Protein AF-A0A7V9JWV6-F1 (afdb_monomer)

Radius of gyration: 28.0 Å; Cα contacts (8 Å, |Δi|>4): 587; chains: 1; bounding box: 67×74×77 Å

Nearest PDB structures (foldseek):
  4e5x-assembly2_H  TM=4.351E-01  e=9.950E-01  Human adenovirus 6
  3ejo-assembly1_A  TM=2.691E-01  e=6.004E+00  Leishmania donovani
  1vju-assembly1_A  TM=2.322E-01  e=5.099E+00  Leishmania major

pLDDT: mean 84.3, std 13.58, range [39.25, 98.19]

Secondary structure (DSSP, 8-state):
-PPP-----HHHHHHHHHHHT-EEEEEEEESSEE-TT--EEEEEEEE--SSS-EEEETTEEE-SEEEEEE--SS-EEEEEEEEETTEEEEEEEEEEEE--TT-EEEEETTHHHHHHHHHHHHHHT-TT-EEPEEEEE-TTS-EEEEEPPPEEEEETTEEEEEEEEEEEETTEEEEEEEEEEEEEEEEES-TT-SS-----BTTBEEEEEEEEEEEEEE--GGGGGSTTHHHHHHHHHHHHHHHHHHHHHHHHHHHHHHHHTT--PPTTEEEEEEEEEE-TTS-EEEEEEEEE--PPP----

Solvent-accessible surface area (backbone atoms only — not comparable to full-atom values): 16967 Å² total; per-residue (Å²): 141,80,84,82,81,79,77,81,64,73,62,53,56,59,17,48,57,55,52,67,60,44,43,68,77,47,59,45,38,52,53,40,65,29,52,59,88,38,68,24,38,39,35,40,32,51,47,54,67,96,66,75,66,47,30,26,50,78,81,44,79,49,68,56,55,52,73,45,82,44,65,67,93,47,64,42,76,47,42,35,32,38,36,13,84,90,37,73,44,84,63,50,66,34,52,39,39,42,55,59,86,76,42,49,75,50,75,37,63,56,34,50,59,40,36,39,52,49,52,50,50,60,39,71,74,35,93,66,42,43,63,29,72,39,83,40,70,47,102,84,71,46,81,41,78,40,70,44,68,66,44,62,48,57,41,74,53,31,46,33,39,38,40,50,30,30,26,80,38,90,99,50,76,52,32,40,36,40,38,44,36,35,28,24,63,36,56,39,70,61,87,77,46,95,51,77,49,80,56,77,35,75,79,29,28,76,40,82,35,80,72,47,77,46,79,46,75,48,63,60,77,69,55,66,71,41,88,72,27,80,74,50,47,62,60,52,50,52,54,48,49,54,51,52,52,50,53,47,60,67,42,48,28,55,42,51,32,55,50,47,63,83,64,72,80,58,88,75,39,30,62,61,45,49,47,36,35,59,47,98,86,65,44,29,30,45,35,42,30,32,27,56,61,79,73,74,80,82,79,83,127

Structure (mmCIF, N/CA/C/O backbone):
data_AF-A0A7V9JWV6-F1
#
_entry.id   AF-A0A7V9JWV6-F1
#
loop_
_atom_site.group_PDB
_atom_site.id
_atom_site.type_symbol
_atom_site.label_atom_id
_atom_site.label_alt_id
_atom_site.label_comp_id
_atom_site.label_asym_id
_atom_site.label_entity_id
_atom_site.label_seq_id
_atom_site.pdbx_PDB_ins_code
_atom_site.Cartn_x
_atom_site.Cartn_y
_atom_site.Cartn_z
_atom_site.occupancy
_atom_site.B_iso_or_equiv
_atom_site.auth_seq_id
_atom_site.auth_comp_id
_atom_site.auth_asym_id
_atom_site.auth_atom_id
_atom_site.pdbx_PDB_model_num
ATOM 1 N N . MET A 1 1 ? 20.017 -42.258 37.046 1.00 42.19 1 MET A N 1
ATOM 2 C CA . MET A 1 1 ? 19.597 -41.037 37.762 1.00 42.19 1 MET A CA 1
ATOM 3 C C . MET A 1 1 ? 19.081 -40.078 36.704 1.00 42.19 1 MET A C 1
ATOM 5 O O . MET A 1 1 ? 19.885 -39.497 35.991 1.00 42.19 1 MET A O 1
ATOM 9 N N . PHE A 1 2 ? 17.767 -40.055 36.486 1.00 39.25 2 PHE A N 1
ATOM 10 C CA . PHE A 1 2 ? 17.130 -39.167 35.509 1.00 39.25 2 PHE A CA 1
ATOM 11 C C . PHE A 1 2 ? 16.604 -37.937 36.257 1.00 39.25 2 PHE A C 1
ATOM 13 O O . PHE A 1 2 ? 16.007 -38.122 37.320 1.00 39.25 2 PHE A O 1
ATOM 20 N N . PRO A 1 3 ? 16.835 -36.710 35.767 1.00 46.94 3 PRO A N 1
ATOM 21 C CA . PRO A 1 3 ? 16.293 -35.522 36.404 1.00 46.94 3 PRO A CA 1
ATOM 22 C C . PRO A 1 3 ? 14.777 -35.479 36.175 1.00 46.94 3 PRO A C 1
ATOM 24 O O . PRO A 1 3 ? 14.307 -35.588 35.043 1.00 46.94 3 PRO A O 1
ATOM 27 N N . GLN A 1 4 ? 14.017 -35.350 37.263 1.00 44.62 4 GLN A N 1
ATOM 28 C CA . GLN A 1 4 ? 12.595 -35.025 37.209 1.00 44.62 4 GLN A CA 1
ATOM 29 C C . GLN A 1 4 ? 12.449 -33.580 36.723 1.00 44.62 4 GLN A C 1
ATOM 31 O O . GLN A 1 4 ? 12.915 -32.653 37.381 1.00 44.62 4 GLN A O 1
ATOM 36 N N . PHE A 1 5 ? 11.807 -33.396 35.572 1.00 47.41 5 PHE A N 1
ATOM 37 C CA . PHE A 1 5 ? 11.238 -32.111 35.182 1.00 47.41 5 PHE A CA 1
ATOM 38 C C . PHE A 1 5 ? 9.947 -31.917 35.986 1.00 47.41 5 PHE A C 1
ATOM 40 O O . PHE A 1 5 ? 8.945 -32.575 35.711 1.00 47.41 5 PHE A O 1
ATOM 47 N N . SER A 1 6 ? 9.981 -31.056 37.002 1.00 48.56 6 SER A N 1
ATOM 48 C CA . SER A 1 6 ? 8.771 -30.491 37.597 1.00 48.56 6 SER A CA 1
ATOM 49 C C . SER A 1 6 ? 8.182 -29.500 36.595 1.00 48.56 6 SER A C 1
ATOM 51 O O . SER A 1 6 ? 8.808 -28.487 36.284 1.00 48.56 6 SER A O 1
ATOM 53 N N . PHE A 1 7 ? 7.017 -29.820 36.040 1.00 49.78 7 PHE A N 1
ATOM 54 C CA . PHE A 1 7 ? 6.214 -28.846 35.313 1.00 49.78 7 PHE A CA 1
ATOM 55 C C . PHE A 1 7 ? 5.595 -27.901 36.350 1.00 49.78 7 PHE A C 1
ATOM 57 O O . PHE A 1 7 ? 4.880 -28.350 37.242 1.00 49.78 7 PHE A O 1
ATOM 64 N N . ASP A 1 8 ? 5.941 -26.616 36.268 1.00 53.00 8 ASP A N 1
ATOM 65 C CA . ASP A 1 8 ? 5.342 -25.529 37.048 1.00 53.00 8 ASP A CA 1
ATOM 66 C C . ASP A 1 8 ? 3.857 -25.353 36.654 1.00 53.00 8 ASP A C 1
ATOM 68 O O . ASP A 1 8 ? 3.533 -24.472 35.857 1.00 53.00 8 ASP A O 1
ATOM 72 N N . ASP A 1 9 ? 2.959 -26.195 37.175 1.00 55.28 9 ASP A N 1
ATOM 73 C CA . ASP A 1 9 ? 1.497 -26.049 37.011 1.00 55.28 9 ASP A CA 1
ATOM 74 C C . ASP A 1 9 ? 0.904 -24.975 37.957 1.00 55.28 9 ASP A C 1
ATOM 76 O O . ASP A 1 9 ? -0.126 -24.377 37.655 1.00 55.28 9 ASP A O 1
ATOM 80 N N . ASP A 1 10 ? 1.587 -24.624 39.055 1.00 57.03 10 ASP A N 1
ATOM 81 C CA . ASP A 1 10 ? 1.060 -23.716 40.097 1.00 57.03 10 ASP A CA 1
ATOM 82 C C . ASP A 1 10 ? 0.868 -22.248 39.643 1.00 57.03 10 ASP A C 1
ATOM 84 O O . ASP A 1 10 ? 0.195 -21.454 40.309 1.00 57.03 10 ASP A O 1
ATOM 88 N N . VAL A 1 11 ? 1.481 -21.835 38.526 1.00 57.66 11 VAL A N 1
ATOM 89 C CA . VAL A 1 11 ? 1.451 -20.433 38.060 1.00 57.66 11 VAL A CA 1
ATOM 90 C C . VAL A 1 11 ? 0.153 -20.096 37.317 1.00 57.66 11 VAL A C 1
ATOM 92 O O . VAL A 1 11 ? -0.283 -18.939 37.344 1.00 57.66 11 VAL A O 1
ATOM 95 N N . ASP A 1 12 ? -0.478 -21.076 36.667 1.00 62.50 12 ASP A N 1
ATOM 96 C CA . ASP A 1 12 ? -1.695 -20.837 35.886 1.00 62.50 12 ASP A CA 1
ATOM 97 C C . ASP A 1 12 ? -2.943 -20.749 36.784 1.00 62.50 12 ASP A C 1
ATOM 99 O O . ASP A 1 12 ? -3.820 -19.916 36.519 1.00 62.50 12 ASP A O 1
ATOM 103 N N . ASP A 1 13 ? -2.963 -21.470 37.909 1.00 71.75 13 ASP A N 1
ATOM 104 C CA . ASP A 1 13 ? -4.065 -21.463 38.883 1.00 71.75 13 ASP A CA 1
ATOM 105 C C . ASP A 1 13 ? -4.232 -20.100 39.574 1.00 71.75 13 ASP A C 1
ATOM 107 O O . ASP A 1 13 ? -5.333 -19.546 39.618 1.00 71.75 13 ASP A O 1
ATOM 111 N N . GLN A 1 14 ? -3.132 -19.464 40.004 1.00 81.69 14 GLN A N 1
ATOM 112 C CA . GLN A 1 14 ? -3.195 -18.120 40.604 1.00 81.69 14 GLN A CA 1
ATOM 113 C C . GLN A 1 14 ? -3.727 -17.062 39.626 1.00 81.69 14 GLN A C 1
ATOM 115 O O . GLN A 1 14 ? -4.412 -16.114 40.019 1.00 81.69 14 GLN A O 1
ATOM 120 N N . GLY A 1 15 ? -3.404 -17.197 38.336 1.00 85.12 15 GLY A N 1
ATOM 121 C CA . GLY A 1 15 ? -3.904 -16.299 37.300 1.00 85.12 15 GLY A CA 1
ATOM 122 C C . GLY A 1 15 ? -5.408 -16.451 37.083 1.00 85.12 15 GLY A C 1
ATOM 123 O O . GLY A 1 15 ? -6.108 -15.452 36.897 1.00 85.12 15 GLY A O 1
ATOM 124 N N . LEU A 1 16 ? -5.914 -17.684 37.124 1.00 88.50 16 LEU A N 1
ATOM 125 C CA . LEU A 1 16 ? -7.338 -17.976 36.977 1.00 88.50 16 LEU A CA 1
ATOM 126 C C . LEU A 1 16 ? -8.155 -17.448 38.161 1.00 88.50 16 LEU A C 1
ATOM 128 O O . LEU A 1 16 ? -9.187 -16.816 37.925 1.00 88.50 16 LEU A O 1
ATOM 132 N N . ASP A 1 17 ? -7.655 -17.592 39.389 1.00 90.69 17 ASP A N 1
ATOM 133 C CA . ASP A 1 17 ? -8.301 -17.057 40.594 1.00 90.69 17 ASP A CA 1
ATOM 134 C C . ASP A 1 17 ? -8.460 -15.534 40.524 1.00 90.69 17 ASP A C 1
ATOM 136 O O . ASP A 1 17 ? -9.560 -15.001 40.686 1.00 90.69 17 ASP A O 1
ATOM 140 N N . ILE A 1 18 ? -7.385 -14.817 40.173 1.00 91.81 18 ILE A N 1
ATOM 141 C CA . ILE A 1 18 ? -7.425 -13.355 40.014 1.00 91.81 18 ILE A CA 1
ATOM 142 C C . ILE A 1 18 ? -8.454 -12.951 38.954 1.00 91.81 18 ILE A C 1
ATOM 144 O O . ILE A 1 18 ? -9.175 -11.969 39.131 1.00 91.81 18 ILE A O 1
ATOM 148 N N . LEU A 1 19 ? -8.520 -13.679 37.834 1.00 93.50 19 LEU A N 1
ATOM 149 C CA . LEU A 1 19 ? -9.468 -13.399 36.755 1.00 93.50 19 LEU A CA 1
ATOM 150 C C . LEU A 1 19 ? -10.914 -13.747 37.131 1.00 93.50 19 LEU A C 1
ATOM 152 O O . LEU A 1 19 ? -11.835 -13.151 36.561 1.00 93.50 19 LEU A O 1
ATOM 156 N N . GLY A 1 20 ? -11.134 -14.656 38.082 1.00 92.75 20 GLY A N 1
ATOM 157 C CA . GLY A 1 20 ? -12.445 -14.962 38.657 1.00 92.75 20 GLY A CA 1
ATOM 158 C C . GLY A 1 20 ? -13.136 -13.709 39.195 1.00 92.75 20 GLY A C 1
ATOM 159 O O . GLY A 1 20 ? -14.272 -13.424 38.811 1.00 92.75 20 GLY A O 1
ATOM 160 N N . ASP A 1 21 ? -12.390 -12.890 39.937 1.00 93.81 21 ASP A N 1
ATOM 161 C CA . ASP A 1 21 ? -12.867 -11.651 40.568 1.00 93.81 21 ASP A CA 1
ATOM 162 C C . ASP A 1 21 ? -13.004 -10.459 39.603 1.00 93.81 21 ASP A C 1
ATOM 164 O O . ASP A 1 21 ? -13.545 -9.404 39.958 1.00 93.81 21 ASP A O 1
ATOM 168 N N . VAL A 1 22 ? -12.506 -10.584 38.368 1.00 96.62 22 VAL A N 1
ATOM 169 C CA . VAL A 1 22 ? -12.591 -9.509 37.375 1.00 96.62 22 VAL A CA 1
ATOM 170 C C . VAL A 1 22 ? -13.974 -9.481 36.727 1.00 96.62 22 VAL A C 1
ATOM 172 O O . VAL A 1 22 ? -14.423 -10.464 36.129 1.00 96.62 22 VAL A O 1
ATOM 175 N N . SER A 1 23 ? -14.621 -8.318 36.774 1.00 96.44 23 SER A N 1
ATOM 176 C CA . SER A 1 23 ? -15.936 -8.056 36.185 1.00 96.44 23 SER A CA 1
ATOM 177 C C . SER A 1 23 ? -15.933 -6.785 35.335 1.00 96.44 23 SER A C 1
ATOM 179 O O . SER A 1 23 ? -15.232 -5.811 35.618 1.00 96.44 23 SER A O 1
ATOM 181 N N . LEU A 1 24 ? -16.722 -6.788 34.263 1.00 97.56 24 LEU A N 1
ATOM 182 C CA . LEU A 1 24 ? -16.923 -5.620 33.413 1.00 97.56 24 LEU A CA 1
ATOM 183 C C . LEU A 1 24 ? -18.073 -4.771 33.967 1.00 97.56 24 LEU A C 1
ATOM 185 O O . LEU A 1 24 ? -19.172 -5.290 34.133 1.00 97.56 24 LEU A O 1
ATOM 189 N N . GLU A 1 25 ? -17.849 -3.478 34.225 1.00 97.50 25 GLU A N 1
ATOM 190 C CA . GLU A 1 25 ? -18.957 -2.556 34.521 1.00 97.50 25 GLU A CA 1
ATOM 191 C C . GLU A 1 25 ? -19.618 -2.065 33.233 1.00 97.50 25 GLU A C 1
ATOM 193 O O . GLU A 1 25 ? -20.831 -2.160 33.079 1.00 97.50 25 GLU A O 1
ATOM 198 N N . TYR A 1 26 ? -18.821 -1.526 32.307 1.00 97.38 26 TYR A N 1
ATOM 199 C CA . TYR A 1 26 ? -19.292 -1.111 30.989 1.00 97.38 26 TYR A CA 1
ATOM 200 C C . TYR A 1 26 ? -18.159 -1.140 29.966 1.00 97.38 26 TYR A C 1
ATOM 202 O O . TYR A 1 26 ? -16.993 -0.900 30.292 1.00 97.38 26 TYR A O 1
ATOM 210 N N . PHE A 1 27 ? -18.531 -1.377 28.711 1.00 97.81 27 PHE A N 1
ATOM 211 C CA . PHE A 1 27 ? -17.685 -1.195 27.538 1.00 97.81 27 PHE A CA 1
ATOM 212 C C . PHE A 1 27 ? -18.572 -0.775 26.372 1.00 97.81 27 PHE A C 1
ATOM 214 O O . PHE A 1 27 ? -19.388 -1.569 25.916 1.00 97.81 27 PHE A O 1
ATOM 221 N N . ARG A 1 28 ? -18.480 0.490 25.959 1.00 97.62 28 ARG A N 1
ATOM 222 C CA . ARG A 1 28 ? -19.373 1.058 24.943 1.00 97.62 28 ARG A CA 1
ATOM 223 C C . ARG A 1 28 ? -18.702 2.159 24.138 1.00 97.62 28 ARG A C 1
ATOM 225 O O . ARG A 1 28 ? -17.782 2.819 24.625 1.00 97.62 28 ARG A O 1
ATOM 232 N N . ALA A 1 29 ? -19.196 2.363 22.927 1.00 97.38 29 ALA A N 1
ATOM 233 C CA . ALA A 1 29 ? -18.784 3.425 22.026 1.00 97.38 29 ALA A CA 1
ATOM 234 C C . ALA A 1 29 ? -19.831 4.545 22.016 1.00 97.38 29 ALA A C 1
ATOM 236 O O . ALA A 1 29 ? -21.028 4.279 22.007 1.00 97.38 29 ALA A O 1
ATOM 237 N N . GLU A 1 30 ? -19.393 5.802 22.023 1.00 95.75 30 GLU A N 1
ATOM 238 C CA . GLU A 1 30 ? -20.287 6.962 22.002 1.00 95.75 30 GLU A CA 1
ATOM 239 C C . GLU A 1 30 ? -19.805 7.987 20.958 1.00 95.75 30 GLU A C 1
ATOM 241 O O . GLU A 1 30 ? -18.782 8.638 21.194 1.00 95.75 30 GLU A O 1
ATOM 246 N N . PRO A 1 31 ? -20.514 8.156 19.821 1.00 95.94 31 PRO A N 1
ATOM 247 C CA . PRO A 1 31 ? -21.666 7.366 19.355 1.00 95.94 31 PRO A CA 1
ATOM 248 C C . PRO A 1 31 ? -21.262 5.977 18.821 1.00 95.94 31 PRO A C 1
ATOM 250 O O . PRO A 1 31 ? -20.136 5.779 18.368 1.00 95.94 31 PRO A O 1
ATOM 253 N N . GLU A 1 32 ? -22.186 5.013 18.832 1.00 94.06 32 GLU A N 1
ATOM 254 C CA . GLU A 1 32 ? -21.955 3.672 18.260 1.00 94.06 32 GLU A CA 1
ATOM 255 C C . GLU A 1 32 ? -21.921 3.683 16.730 1.00 94.06 32 GLU A C 1
ATOM 257 O O . GLU A 1 32 ? -21.252 2.854 16.123 1.00 94.06 32 GLU A O 1
ATOM 262 N N . THR A 1 33 ? -22.633 4.622 16.103 1.00 93.50 33 THR A N 1
ATOM 263 C CA . THR A 1 33 ? -22.604 4.834 14.654 1.00 93.50 33 THR A CA 1
ATOM 264 C C . THR A 1 33 ? -21.994 6.190 14.357 1.00 93.50 33 THR A C 1
ATOM 266 O O . THR A 1 33 ? -22.443 7.206 14.885 1.00 93.50 33 THR A O 1
ATOM 269 N N . ILE A 1 34 ? -20.989 6.194 13.493 1.00 91.88 34 ILE A N 1
ATOM 270 C CA . ILE A 1 34 ? -20.342 7.388 12.967 1.00 91.88 34 ILE A CA 1
ATOM 271 C C . ILE A 1 34 ? -20.534 7.445 11.456 1.00 91.88 34 ILE A C 1
ATOM 273 O O . ILE A 1 34 ? -20.699 6.431 10.775 1.00 91.88 34 ILE A O 1
ATOM 277 N N . SER A 1 35 ? -20.525 8.655 10.930 1.00 89.19 35 SER A N 1
ATOM 278 C CA . SER A 1 35 ? -20.322 8.917 9.512 1.00 89.19 35 SER A CA 1
ATOM 279 C C . SER A 1 35 ? -18.940 8.435 9.047 1.00 89.19 35 SER A C 1
ATOM 281 O O . SER A 1 35 ? -18.049 8.167 9.868 1.00 89.19 35 SER A O 1
ATOM 283 N N . PRO A 1 36 ? -18.716 8.363 7.726 1.00 84.19 36 PRO A N 1
ATOM 284 C CA . PRO A 1 36 ? -17.366 8.301 7.192 1.00 84.19 36 PRO A CA 1
ATOM 285 C C . PRO A 1 36 ? -16.590 9.502 7.735 1.00 84.19 36 PRO A C 1
ATOM 287 O O . PRO A 1 36 ? -17.102 10.615 7.716 1.00 84.19 36 PRO A O 1
ATOM 290 N N . PHE A 1 37 ? -15.374 9.270 8.235 1.00 84.25 37 PHE A N 1
ATOM 291 C CA . PHE A 1 37 ? -14.499 10.298 8.830 1.00 84.25 37 PHE A CA 1
ATOM 292 C C . PHE A 1 37 ? -14.854 10.791 10.232 1.00 84.25 37 PHE A C 1
ATOM 294 O O . PHE A 1 37 ? -14.017 11.469 10.838 1.00 84.25 37 PHE A O 1
ATOM 301 N N . GLY A 1 38 ? -16.021 10.415 10.752 1.00 86.06 38 GLY A N 1
ATOM 302 C CA . GLY A 1 38 ? -16.421 10.715 12.115 1.00 86.06 38 GLY A CA 1
ATOM 303 C C . GLY A 1 38 ? -15.509 10.059 13.155 1.00 86.06 38 GLY A C 1
ATOM 304 O O . GLY A 1 38 ? -14.669 9.201 12.866 1.00 86.06 38 GLY A O 1
ATOM 305 N N . SER A 1 39 ? -15.686 10.464 14.409 1.00 89.88 39 SER A N 1
ATOM 306 C CA . SER A 1 39 ? -14.972 9.883 15.546 1.00 89.88 39 SER A CA 1
ATOM 307 C C . SER A 1 39 ? -15.940 9.398 16.608 1.00 89.88 39 SER A C 1
ATOM 309 O O . SER A 1 39 ? -16.982 10.011 16.829 1.00 89.88 39 SER A O 1
ATOM 311 N N . SER A 1 40 ? -15.584 8.296 17.259 1.00 93.69 40 SER A N 1
ATOM 312 C CA . SER A 1 40 ? -16.321 7.737 18.386 1.00 93.69 40 SER A CA 1
ATOM 313 C C . SER A 1 40 ? -15.429 7.683 19.618 1.00 93.69 40 SER A C 1
ATOM 315 O O . SER A 1 40 ? -14.216 7.484 19.523 1.00 93.69 40 SER A O 1
ATOM 317 N N . LEU A 1 41 ? -16.022 7.865 20.794 1.00 96.31 41 LEU A N 1
ATOM 318 C CA . LEU A 1 41 ? -15.330 7.750 22.065 1.00 96.31 41 LEU A CA 1
ATOM 319 C C . LEU A 1 41 ? -15.605 6.373 22.675 1.00 96.31 41 LEU A C 1
ATOM 321 O O . LEU A 1 41 ? -16.686 6.114 23.202 1.00 96.31 41 LEU A O 1
ATOM 325 N N . LEU A 1 42 ? -14.607 5.492 22.632 1.00 97.06 42 LEU A N 1
ATOM 326 C CA . LEU A 1 42 ? -14.666 4.173 23.252 1.00 97.06 42 LEU A CA 1
ATOM 327 C C . LEU A 1 42 ? -14.402 4.307 24.754 1.00 97.06 42 LEU A C 1
ATOM 329 O O . LEU A 1 42 ? -13.306 4.704 25.146 1.00 97.06 42 LEU A O 1
ATOM 333 N N . LYS A 1 43 ? -15.383 3.981 25.599 1.00 97.94 43 LYS A N 1
ATOM 334 C CA . LYS A 1 43 ? -15.306 4.086 27.065 1.00 97.94 43 LYS A CA 1
ATOM 335 C C . LYS A 1 43 ? -15.400 2.708 27.707 1.00 97.94 43 LYS A C 1
ATOM 337 O O . LYS A 1 43 ? -16.262 1.907 27.346 1.00 97.94 43 LYS A O 1
ATOM 342 N N . TRP A 1 44 ? -14.561 2.449 28.705 1.00 98.19 44 TRP A N 1
ATOM 343 C CA . TRP A 1 44 ? -14.592 1.195 29.459 1.00 98.19 44 TRP A CA 1
ATOM 344 C C . TRP A 1 44 ? -14.334 1.401 30.947 1.00 98.19 44 TRP A C 1
ATOM 346 O O . TRP A 1 44 ? -13.666 2.354 31.363 1.00 98.19 44 TRP A O 1
ATOM 356 N N . LYS A 1 45 ? -14.837 0.462 31.749 1.00 98.06 45 LYS A N 1
ATOM 357 C CA . LYS A 1 45 ? -14.520 0.344 33.170 1.00 98.06 45 LYS A CA 1
ATOM 358 C C . LYS A 1 45 ? -14.613 -1.105 33.626 1.00 98.06 45 LYS A C 1
ATOM 360 O O . LYS A 1 45 ? -15.651 -1.747 33.492 1.00 98.06 45 LYS A O 1
ATOM 365 N N . VAL A 1 46 ? -13.515 -1.594 34.183 1.00 97.62 46 VAL A N 1
ATOM 366 C CA . VAL A 1 46 ? -13.342 -2.960 34.677 1.00 97.62 46 VAL A CA 1
ATOM 367 C C . VAL A 1 46 ? -13.107 -2.917 36.184 1.00 97.62 46 VAL A C 1
ATOM 369 O O . VAL A 1 46 ? -12.274 -2.148 36.670 1.00 97.62 46 VAL A O 1
ATOM 372 N N . LYS A 1 47 ? -13.834 -3.756 36.921 1.00 97.00 47 LYS A N 1
ATOM 373 C CA . LYS A 1 47 ? -13.671 -3.997 38.356 1.00 97.00 47 LYS A CA 1
ATOM 374 C C . LYS A 1 47 ? -12.882 -5.277 38.593 1.00 97.00 47 LYS A C 1
ATOM 376 O O . LYS A 1 47 ? -12.971 -6.219 37.815 1.00 97.00 47 LYS A O 1
ATOM 381 N N . GLY A 1 48 ? -12.121 -5.309 39.678 1.00 94.56 48 GLY A N 1
ATOM 382 C CA . GLY A 1 48 ? -11.368 -6.483 40.105 1.00 94.56 48 GLY A CA 1
ATOM 383 C C . GLY A 1 48 ? -10.327 -6.127 41.168 1.00 94.56 48 GLY A C 1
ATOM 384 O O . GLY A 1 48 ? -10.296 -4.982 41.634 1.00 94.56 48 GLY A O 1
ATOM 385 N N . PRO A 1 49 ? -9.440 -7.070 41.517 1.00 91.94 49 PRO A N 1
ATOM 386 C CA . PRO A 1 49 ? -8.405 -6.876 42.528 1.00 91.94 49 PRO A CA 1
ATOM 387 C C . PRO A 1 49 ? -7.473 -5.689 42.228 1.00 91.94 49 PRO A C 1
ATOM 389 O O . PRO A 1 49 ? -7.210 -5.327 41.075 1.00 91.94 49 PRO A O 1
ATOM 392 N N . ASN A 1 50 ? -6.920 -5.059 43.268 1.00 87.88 50 ASN A N 1
ATOM 393 C CA . ASN A 1 50 ? -6.062 -3.879 43.093 1.00 87.88 50 ASN A CA 1
ATOM 394 C C . ASN A 1 50 ? -4.788 -4.185 42.284 1.00 87.88 50 ASN A C 1
ATOM 396 O O . ASN A 1 50 ? -4.339 -3.338 41.511 1.00 87.88 50 ASN A O 1
ATOM 400 N N . LYS A 1 51 ? -4.253 -5.404 42.389 1.00 88.81 51 LYS A N 1
ATOM 401 C CA . LYS A 1 51 ? -3.049 -5.877 41.690 1.00 88.81 51 LYS A CA 1
ATOM 402 C C . LYS A 1 51 ? -3.305 -7.251 41.061 1.00 88.81 51 LYS A C 1
ATOM 404 O O . LYS A 1 51 ? -4.285 -7.899 41.401 1.00 88.81 51 LYS A O 1
ATOM 409 N N . GLY A 1 52 ? -2.425 -7.678 40.156 1.00 90.06 52 GLY A N 1
ATOM 410 C CA . GLY A 1 52 ? -2.420 -9.048 39.626 1.00 90.06 52 GLY A CA 1
ATOM 411 C C . GLY A 1 52 ? -3.046 -9.234 38.242 1.00 90.06 52 GLY A C 1
ATOM 412 O O . GLY A 1 52 ? -2.810 -10.266 37.626 1.00 90.06 52 GLY A O 1
ATOM 413 N N . PHE A 1 53 ? -3.755 -8.237 37.700 1.00 95.12 53 PHE A N 1
ATOM 414 C CA . PHE A 1 53 ? -4.259 -8.292 36.324 1.00 95.12 53 PHE A CA 1
ATOM 415 C C . PHE A 1 53 ? -4.066 -6.981 35.559 1.00 95.12 53 PHE A C 1
ATOM 417 O O . PHE A 1 53 ? -3.986 -5.895 36.140 1.00 95.12 53 PHE A O 1
ATOM 424 N N . ARG A 1 54 ? -4.025 -7.108 34.234 1.00 96.06 54 ARG A N 1
ATOM 425 C CA . ARG A 1 54 ? -3.966 -6.026 33.247 1.00 96.06 54 ARG A CA 1
ATOM 426 C C . ARG A 1 54 ? -5.185 -6.096 32.339 1.00 96.06 54 ARG A C 1
ATOM 428 O O . ARG A 1 54 ? -5.748 -7.172 32.146 1.00 96.06 54 ARG A O 1
ATOM 435 N N . VAL A 1 55 ? -5.579 -4.963 31.770 1.00 97.06 55 VAL A N 1
ATOM 436 C CA . VAL A 1 55 ? -6.684 -4.884 30.807 1.00 97.06 55 VAL A CA 1
ATOM 437 C C . VAL A 1 55 ? -6.112 -4.622 29.425 1.00 97.06 55 VAL A C 1
ATOM 439 O O . VAL A 1 55 ? -5.175 -3.840 29.282 1.00 97.06 55 VAL A O 1
ATOM 442 N N . LYS A 1 56 ? -6.656 -5.289 28.408 1.00 97.19 56 LYS A N 1
ATOM 443 C CA . LYS A 1 56 ? -6.227 -5.158 27.019 1.00 97.19 56 LYS A CA 1
ATOM 444 C C . LYS A 1 56 ? -7.407 -4.903 26.094 1.00 97.19 56 LYS A C 1
ATOM 446 O O . LYS A 1 56 ? -8.418 -5.593 26.196 1.00 97.19 56 LYS A O 1
ATOM 451 N N . ILE A 1 57 ? -7.243 -3.965 25.165 1.00 96.62 57 ILE A N 1
ATOM 452 C CA . ILE A 1 57 ? -8.143 -3.754 24.024 1.00 96.62 57 ILE A CA 1
ATOM 453 C C . ILE A 1 57 ? -7.389 -4.167 22.767 1.00 96.62 57 ILE A C 1
ATOM 455 O O . ILE A 1 57 ? -6.333 -3.604 22.479 1.00 96.62 57 ILE A O 1
ATOM 459 N N . ASP A 1 58 ? -7.901 -5.172 22.055 1.00 92.88 58 ASP A N 1
ATOM 460 C CA . ASP A 1 58 ? -7.275 -5.741 20.849 1.00 92.88 58 ASP A CA 1
ATOM 461 C C . ASP A 1 58 ? -5.773 -6.047 21.035 1.00 92.88 58 ASP A C 1
ATOM 463 O O . ASP A 1 58 ? -4.938 -5.805 20.169 1.00 92.88 58 ASP A O 1
ATOM 467 N N . GLY A 1 59 ? -5.417 -6.552 22.221 1.00 89.94 59 GLY A N 1
ATOM 468 C CA . GLY A 1 59 ? -4.045 -6.909 22.591 1.00 89.94 59 GLY A CA 1
ATOM 469 C C . GLY A 1 59 ? -3.197 -5.772 23.177 1.00 89.94 59 GLY A C 1
ATOM 470 O O . GLY A 1 59 ? -2.198 -6.066 23.837 1.00 89.94 59 GLY A O 1
ATOM 471 N N . MET A 1 60 ? -3.604 -4.507 23.029 1.00 93.94 60 MET A N 1
ATOM 472 C CA . MET A 1 60 ? -2.914 -3.352 23.618 1.00 93.94 60 MET A CA 1
ATOM 473 C C . MET A 1 60 ? -3.329 -3.137 25.070 1.00 93.94 60 MET A C 1
ATOM 475 O O . MET A 1 60 ? -4.519 -3.067 25.371 1.00 93.94 60 MET A O 1
ATOM 479 N N . GLU A 1 61 ? -2.355 -2.997 25.967 1.00 95.81 61 GLU A N 1
ATOM 480 C CA . GLU A 1 61 ? -2.608 -2.729 27.382 1.00 95.81 61 GLU A CA 1
ATOM 481 C C . GLU A 1 61 ? -3.203 -1.334 27.606 1.00 95.81 61 GLU A C 1
ATOM 483 O O . GLU A 1 61 ? -2.762 -0.346 27.019 1.00 95.81 61 GLU A O 1
ATOM 488 N N . VAL A 1 62 ? -4.217 -1.266 28.467 1.00 96.69 62 VAL A N 1
ATOM 489 C CA . VAL A 1 62 ? -4.924 -0.040 28.838 1.00 96.69 62 VAL A CA 1
ATOM 490 C C . VAL A 1 62 ? -5.189 0.000 30.345 1.00 96.69 62 VAL A C 1
ATOM 492 O O . VAL A 1 62 ? -5.169 -1.022 31.033 1.00 96.69 62 VAL A O 1
ATOM 495 N N . ALA A 1 63 ? -5.480 1.192 30.872 1.00 96.69 63 ALA A N 1
ATOM 496 C CA . ALA A 1 63 ? -5.911 1.350 32.259 1.00 96.69 63 ALA A CA 1
ATOM 497 C C . ALA A 1 63 ? -7.226 0.592 32.534 1.00 96.69 63 ALA A C 1
ATOM 499 O O . ALA A 1 63 ? -8.025 0.365 31.627 1.00 96.69 63 ALA A O 1
ATOM 500 N N . LYS A 1 64 ? -7.498 0.246 33.801 1.00 96.00 64 LYS A N 1
ATOM 501 C CA . LYS A 1 64 ? -8.732 -0.470 34.199 1.00 96.00 64 LYS A CA 1
ATOM 502 C C . LYS A 1 64 ? -10.015 0.311 33.879 1.00 96.00 64 LYS A C 1
ATOM 504 O O . LYS A 1 64 ? -11.063 -0.286 33.648 1.00 96.00 64 LYS A O 1
ATOM 509 N N . SER A 1 65 ? -9.927 1.635 33.836 1.00 97.19 65 SER A N 1
ATOM 510 C CA . SER A 1 65 ? -10.981 2.536 33.376 1.00 97.19 65 SER A CA 1
ATOM 511 C C . SER A 1 65 ? -10.379 3.607 32.486 1.00 97.19 65 SER A C 1
ATOM 513 O O . SER A 1 65 ? -9.316 4.141 32.810 1.00 97.19 65 SER A O 1
ATOM 515 N N . GLY A 1 66 ? -11.063 3.952 31.404 1.00 96.81 66 GLY A N 1
ATOM 516 C CA . GLY A 1 66 ? -10.569 4.969 30.492 1.00 96.81 66 GLY A CA 1
ATOM 517 C C . GLY A 1 66 ? -11.524 5.275 29.354 1.00 96.81 66 GLY A C 1
ATOM 518 O O . GLY A 1 66 ? -12.621 4.718 29.249 1.00 96.81 66 GLY A O 1
ATOM 519 N N . ALA A 1 67 ? -11.072 6.195 28.512 1.00 96.50 67 ALA A N 1
ATOM 520 C CA . ALA A 1 67 ? -11.706 6.535 27.257 1.00 96.50 67 ALA A CA 1
ATOM 521 C C . ALA A 1 67 ? -10.631 6.678 26.173 1.00 96.50 67 ALA A C 1
ATOM 523 O O . ALA A 1 67 ? -9.529 7.156 26.448 1.00 96.50 67 ALA A O 1
ATOM 524 N N . LYS A 1 68 ? -10.950 6.270 24.946 1.00 94.50 68 LYS A N 1
ATOM 525 C CA . LYS A 1 68 ? -10.073 6.391 23.780 1.00 94.50 68 LYS A CA 1
ATOM 526 C C . LYS A 1 68 ? -10.888 6.867 22.587 1.00 94.50 68 LYS A C 1
ATOM 528 O O . LYS A 1 68 ? -11.880 6.236 22.235 1.00 94.50 68 LYS A O 1
ATOM 533 N N . SER A 1 69 ? -10.463 7.967 21.970 1.00 93.81 69 SER A N 1
ATOM 534 C CA . SER A 1 69 ? -11.031 8.399 20.692 1.00 93.81 69 SER A CA 1
ATOM 535 C C . SER A 1 69 ? -10.582 7.438 19.592 1.00 93.81 69 SER A C 1
ATOM 537 O O . SER A 1 69 ? -9.394 7.115 19.492 1.00 93.81 69 SER A O 1
ATOM 539 N N . VAL A 1 70 ? -11.535 6.946 18.806 1.00 92.50 70 VAL A N 1
ATOM 540 C CA . VAL A 1 70 ? -11.314 6.030 17.688 1.00 92.50 70 VAL A CA 1
ATOM 541 C C . VAL A 1 70 ? -11.976 6.579 16.427 1.00 92.50 70 VAL A C 1
ATOM 543 O O . VAL A 1 70 ? -13.061 7.153 16.472 1.00 92.50 70 VAL A O 1
ATOM 546 N N . GLN A 1 71 ? -11.301 6.409 15.293 1.00 89.25 71 GLN A N 1
ATOM 547 C CA . GLN A 1 71 ? -11.765 6.828 13.967 1.00 89.25 71 GLN A CA 1
ATOM 548 C C . GLN A 1 71 ? -11.544 5.668 12.987 1.00 89.25 71 GLN A C 1
ATOM 550 O O . GLN A 1 71 ? -10.616 5.716 12.176 1.00 89.25 71 GLN A O 1
ATOM 555 N N . PRO A 1 72 ? -12.289 4.558 13.127 1.00 89.12 72 PRO A N 1
ATOM 556 C CA . PRO A 1 72 ? -12.090 3.409 12.258 1.00 89.12 72 PRO A CA 1
ATOM 557 C C . PRO A 1 72 ? -12.503 3.740 10.814 1.00 89.12 72 PRO A C 1
ATOM 559 O O . PRO A 1 72 ? -13.484 4.438 10.580 1.00 89.12 72 PRO A O 1
ATOM 562 N N . LEU A 1 73 ? -11.758 3.213 9.836 1.00 82.44 73 LEU A N 1
ATOM 563 C CA . LEU A 1 73 ? -12.044 3.382 8.399 1.00 82.44 73 LEU A CA 1
ATOM 564 C C . LEU A 1 73 ? -13.184 2.481 7.902 1.00 82.44 73 LEU A C 1
ATOM 566 O O . LEU A 1 73 ? -13.562 2.521 6.745 1.00 82.44 73 LEU A O 1
ATOM 570 N N . SER A 1 74 ? -13.682 1.571 8.724 1.00 88.31 74 SER A N 1
ATOM 571 C CA . SER A 1 74 ? -14.843 0.732 8.423 1.00 88.31 74 SER A CA 1
ATOM 572 C C . SER A 1 74 ? -15.409 0.233 9.742 1.00 88.31 74 SER A C 1
ATOM 574 O O . SER A 1 74 ? -14.755 0.383 10.774 1.00 88.31 74 SER A O 1
ATOM 576 N N . SER A 1 75 ? -16.610 -0.342 9.734 1.00 93.62 75 SER A N 1
ATOM 577 C CA . SER A 1 75 ? -17.209 -0.878 10.958 1.00 93.62 75 SER A CA 1
ATOM 578 C C . SER A 1 75 ? -16.241 -1.832 11.666 1.00 93.62 75 SER A C 1
ATOM 580 O O . SER A 1 75 ? -15.857 -2.860 11.109 1.00 93.62 75 SER A O 1
ATOM 582 N N . GLN A 1 76 ? -15.835 -1.477 12.885 1.00 94.94 76 GLN A N 1
ATOM 583 C CA . GLN A 1 76 ? -14.809 -2.185 13.644 1.00 94.94 76 GLN A CA 1
ATOM 584 C C . GLN A 1 76 ? -15.367 -2.666 14.980 1.00 94.94 76 GLN A C 1
ATOM 586 O O . GLN A 1 76 ? -16.082 -1.946 15.676 1.00 94.94 76 GLN A O 1
ATOM 591 N N . VAL A 1 77 ? -15.008 -3.896 15.346 1.00 96.81 77 VAL A N 1
ATOM 592 C CA . VAL A 1 77 ? -15.353 -4.503 16.633 1.00 96.81 77 VAL A CA 1
ATOM 593 C C . VAL A 1 77 ? -14.113 -4.520 17.514 1.00 96.81 77 VAL A C 1
ATOM 595 O O . VAL A 1 77 ? -13.121 -5.156 17.164 1.00 96.81 77 VAL A O 1
ATOM 598 N N . TYR A 1 78 ? -14.197 -3.861 18.665 1.00 96.69 78 TYR A N 1
ATOM 599 C CA . TYR A 1 78 ? -13.161 -3.845 19.691 1.00 96.69 78 TYR A CA 1
ATOM 600 C C . TYR A 1 78 ? -13.448 -4.923 20.730 1.00 96.69 78 TYR A C 1
ATOM 602 O O . TYR A 1 78 ? -14.590 -5.082 21.174 1.00 96.69 78 TYR A O 1
ATOM 610 N N . ARG A 1 79 ? -12.413 -5.657 21.144 1.00 97.50 79 ARG A N 1
ATOM 611 C CA . ARG A 1 79 ? -12.522 -6.733 22.136 1.00 97.50 79 ARG A CA 1
ATOM 612 C C . ARG A 1 79 ? -11.732 -6.386 23.388 1.00 97.50 79 ARG A C 1
ATOM 614 O O . ARG A 1 79 ? -10.552 -6.044 23.310 1.00 97.50 79 ARG A O 1
ATOM 621 N N . LEU A 1 80 ? -12.381 -6.512 24.540 1.00 97.75 80 LEU A N 1
ATOM 622 C CA . LEU A 1 80 ? -11.796 -6.229 25.844 1.00 97.75 80 LEU A CA 1
ATOM 623 C C . LEU A 1 80 ? -11.466 -7.533 26.572 1.00 97.75 80 LEU A C 1
ATOM 625 O O . LEU A 1 80 ? -12.325 -8.401 26.743 1.00 97.75 80 LEU A O 1
ATOM 629 N N . PHE A 1 81 ? -10.229 -7.642 27.043 1.00 97.50 81 PHE A N 1
ATOM 630 C CA . PHE A 1 81 ? -9.726 -8.789 27.790 1.00 97.50 81 PHE A CA 1
ATOM 631 C C . PHE A 1 81 ? -9.097 -8.342 29.107 1.00 97.50 81 PHE A C 1
ATOM 633 O O . PHE A 1 81 ? -8.468 -7.287 29.183 1.00 97.50 81 PHE A O 1
ATOM 640 N N . ALA A 1 82 ? -9.205 -9.180 30.130 1.00 97.12 82 ALA A N 1
ATOM 641 C CA . ALA A 1 82 ? -8.326 -9.150 31.288 1.00 97.12 82 ALA A CA 1
ATOM 642 C C . ALA A 1 82 ? -7.237 -10.216 31.135 1.00 97.12 82 ALA A C 1
ATOM 644 O O . ALA A 1 82 ? -7.469 -11.278 30.555 1.00 97.12 82 ALA A O 1
ATOM 645 N N . GLN A 1 83 ? -6.041 -9.935 31.639 1.00 96.19 83 GLN A N 1
ATOM 646 C CA . GLN A 1 83 ? -4.911 -10.858 31.617 1.00 96.19 83 GLN A CA 1
ATOM 647 C C . GLN A 1 83 ? -4.221 -10.882 32.980 1.00 96.19 83 GLN A C 1
ATOM 649 O O . GLN A 1 83 ? -3.851 -9.825 33.491 1.00 96.19 83 GLN A O 1
ATOM 654 N N . ALA A 1 84 ? -4.002 -12.075 33.526 1.00 94.94 84 ALA A N 1
ATOM 655 C CA . ALA A 1 84 ? -3.247 -12.316 34.753 1.00 94.94 84 ALA A CA 1
ATOM 656 C C . ALA A 1 84 ? -2.278 -13.478 34.498 1.00 94.94 84 ALA A C 1
ATOM 658 O O . ALA A 1 84 ? -2.703 -14.567 34.123 1.00 94.94 84 ALA A O 1
ATOM 659 N N . GLY A 1 85 ? -0.970 -13.236 34.623 1.00 89.62 85 GLY A N 1
ATOM 660 C CA . GLY A 1 85 ? 0.039 -14.224 34.225 1.00 89.62 85 GLY A CA 1
ATOM 661 C C . GLY A 1 85 ? -0.085 -14.610 32.744 1.00 89.62 85 GLY A C 1
ATOM 662 O O . GLY A 1 85 ? -0.074 -13.734 31.868 1.00 89.62 85 GLY A O 1
ATOM 663 N N . ARG A 1 86 ? -0.195 -15.916 32.473 1.00 89.31 86 ARG A N 1
ATOM 664 C CA . ARG A 1 86 ? -0.430 -16.486 31.133 1.00 89.31 86 ARG A CA 1
ATOM 665 C C . ARG A 1 86 ? -1.917 -16.608 30.789 1.00 89.31 86 ARG A C 1
ATOM 667 O O . ARG A 1 86 ? -2.260 -16.681 29.611 1.00 89.31 86 ARG A O 1
ATOM 674 N N . SER A 1 87 ? -2.785 -16.526 31.791 1.00 92.25 87 SER A N 1
ATOM 675 C CA . SER A 1 87 ? -4.232 -16.654 31.654 1.00 92.25 87 SER A CA 1
ATOM 676 C C . SER A 1 87 ? -4.876 -15.356 31.160 1.00 92.25 87 SER A C 1
ATOM 678 O O . SER A 1 87 ? -4.447 -14.242 31.487 1.00 92.25 87 SER A O 1
ATOM 680 N N . SER A 1 88 ? -5.942 -15.483 30.367 1.00 94.25 88 SER A N 1
ATOM 681 C CA . SER A 1 88 ? -6.741 -14.352 29.893 1.00 94.25 88 SER A CA 1
ATOM 682 C C . SER A 1 88 ? -8.235 -14.653 29.957 1.00 94.25 88 SER A C 1
ATOM 684 O O . SER A 1 88 ? -8.670 -15.762 29.666 1.00 94.25 88 SER A O 1
ATOM 686 N N . LYS A 1 89 ? -9.021 -13.637 30.322 1.00 95.88 89 LYS A N 1
ATOM 687 C CA . LYS A 1 89 ? -10.482 -13.674 30.387 1.00 95.88 89 LYS A CA 1
ATOM 688 C C . LYS A 1 89 ? -11.057 -12.647 29.423 1.00 95.88 89 LYS A C 1
ATOM 690 O O . LYS A 1 89 ? -10.740 -11.461 29.513 1.00 95.88 89 LYS A O 1
ATOM 695 N N . PHE A 1 90 ? -11.916 -13.090 28.515 1.00 96.81 90 PHE A N 1
ATOM 696 C CA . PHE A 1 90 ? -12.708 -12.195 27.677 1.00 96.81 90 PHE A CA 1
ATOM 697 C C . PHE A 1 90 ? -13.775 -11.491 28.527 1.00 96.81 90 PHE A C 1
ATOM 699 O O . PHE A 1 90 ? -14.477 -12.144 29.297 1.00 96.81 90 PHE A O 1
ATOM 706 N N . LEU A 1 91 ? -13.877 -10.165 28.410 1.00 97.31 91 LEU A N 1
ATOM 707 C CA . LEU A 1 91 ? -14.803 -9.356 29.208 1.00 97.31 91 LEU A CA 1
ATOM 708 C C . LEU A 1 91 ? -15.995 -8.843 28.399 1.00 97.31 91 LEU A C 1
ATOM 710 O O . LEU A 1 91 ? -17.098 -8.774 28.931 1.00 97.31 91 LEU A O 1
ATOM 714 N N . GLY A 1 92 ? -15.787 -8.462 27.138 1.00 96.75 92 GLY A N 1
ATOM 715 C CA . GLY A 1 92 ? -16.859 -7.928 26.303 1.00 96.75 92 GLY A CA 1
ATOM 716 C C . GLY A 1 92 ? -16.389 -7.399 24.951 1.00 96.75 92 GLY A C 1
ATOM 717 O O . GLY A 1 92 ? -15.190 -7.308 24.671 1.00 96.75 92 GLY A O 1
ATOM 718 N N . VAL A 1 93 ? -17.361 -7.035 24.116 1.00 97.25 93 VAL A N 1
ATOM 719 C CA . VAL A 1 93 ? -17.155 -6.399 22.810 1.00 97.25 93 VAL A CA 1
ATOM 720 C C . VAL A 1 93 ? -17.888 -5.065 22.739 1.00 97.25 93 VAL A C 1
ATOM 722 O O . VAL A 1 93 ? -18.953 -4.914 23.327 1.00 97.25 93 VAL A O 1
ATOM 725 N N . SER A 1 94 ? -17.329 -4.123 21.986 1.00 97.25 94 SER A N 1
ATOM 726 C CA . SER A 1 94 ? -17.997 -2.882 21.597 1.00 97.25 94 SER A CA 1
ATOM 727 C C . SER A 1 94 ? -17.743 -2.654 20.114 1.00 97.25 94 SER A C 1
ATOM 729 O O . SER A 1 94 ? -16.598 -2.733 19.667 1.00 97.25 94 SER A O 1
ATOM 731 N N . ALA A 1 95 ? -18.794 -2.376 19.349 1.00 96.56 95 ALA A N 1
ATOM 732 C CA . ALA A 1 95 ? -18.689 -2.095 17.924 1.00 96.56 95 ALA A CA 1
ATOM 733 C C . ALA A 1 95 ? -18.813 -0.591 17.660 1.00 96.56 95 ALA A C 1
ATOM 735 O O . ALA A 1 95 ? -19.588 0.100 18.317 1.00 96.56 95 ALA A O 1
ATOM 736 N N . VAL A 1 96 ? -18.035 -0.099 16.700 1.00 96.44 96 VAL A N 1
ATOM 737 C CA . VAL A 1 96 ? -18.221 1.217 16.087 1.00 96.44 96 VAL A CA 1
ATOM 738 C C . VAL A 1 96 ? -18.606 0.970 14.639 1.00 96.44 96 VAL A C 1
ATOM 740 O O . VAL A 1 96 ? -17.837 0.375 13.884 1.00 96.44 96 VAL A O 1
ATOM 743 N N . HIS A 1 97 ? -19.800 1.401 14.258 1.00 95.31 97 HIS A N 1
ATOM 744 C CA . HIS A 1 97 ? -20.345 1.257 12.918 1.00 95.31 97 HIS A CA 1
ATOM 745 C C . HIS A 1 97 ? -20.031 2.501 12.095 1.00 95.31 97 HIS A C 1
ATOM 747 O O . HIS A 1 97 ? -20.355 3.613 12.503 1.00 95.31 97 HIS A O 1
ATOM 753 N N . VAL A 1 98 ? -19.428 2.317 10.922 1.00 92.69 98 VAL A N 1
ATOM 754 C CA . VAL A 1 98 ? -19.196 3.412 9.973 1.00 92.69 98 VAL A CA 1
ATOM 755 C C . VAL A 1 98 ? -20.291 3.358 8.918 1.00 92.69 98 VAL A C 1
ATOM 757 O O . VAL A 1 98 ? -20.413 2.370 8.190 1.00 92.69 98 VAL A O 1
ATOM 760 N N . ASN A 1 99 ? -21.110 4.403 8.843 1.00 91.19 99 ASN A N 1
ATOM 761 C CA . ASN A 1 99 ? -22.206 4.486 7.889 1.00 91.19 99 ASN A CA 1
ATOM 762 C C . ASN A 1 99 ? -21.693 4.875 6.496 1.00 91.19 99 ASN A C 1
ATOM 764 O O . ASN A 1 99 ? -21.606 6.052 6.158 1.00 91.19 99 ASN A O 1
ATOM 768 N N . LEU A 1 100 ? -21.409 3.870 5.670 1.00 89.69 100 LEU A N 1
ATOM 769 C CA . LEU A 1 100 ? -20.932 4.054 4.296 1.00 89.69 100 LEU A CA 1
ATOM 770 C C . LEU A 1 100 ? -22.064 4.167 3.257 1.00 89.69 100 LEU A C 1
ATOM 772 O O . LEU A 1 100 ? -21.789 4.179 2.064 1.00 89.69 100 LEU A O 1
ATOM 776 N N . SER A 1 101 ? -23.335 4.254 3.674 1.00 89.19 101 SER A N 1
ATOM 777 C CA . SER A 1 101 ? -24.484 4.230 2.745 1.00 89.19 101 SER A CA 1
ATOM 778 C C . SER A 1 101 ? -24.534 5.402 1.762 1.00 89.19 101 SER A C 1
ATOM 780 O O . SER A 1 101 ? -25.138 5.282 0.702 1.00 89.19 101 SER A O 1
ATOM 782 N N . LYS A 1 102 ? -23.906 6.531 2.109 1.00 87.06 102 LYS A N 1
ATOM 783 C CA . LYS A 1 102 ? -23.812 7.718 1.248 1.00 87.06 102 LYS A CA 1
ATOM 784 C C . LYS A 1 102 ? -22.527 7.765 0.420 1.00 87.06 102 LYS A C 1
ATOM 786 O O . LYS A 1 102 ? -22.321 8.731 -0.306 1.00 87.06 102 LYS A O 1
ATOM 791 N N . CYS A 1 103 ? -21.646 6.781 0.572 1.00 91.31 103 CYS A N 1
ATOM 792 C CA . CYS A 1 103 ? -20.401 6.737 -0.175 1.00 91.31 103 CYS A CA 1
ATOM 793 C C . CYS A 1 103 ? -20.634 6.171 -1.576 1.00 91.31 103 CYS A C 1
ATOM 795 O O . CYS A 1 103 ? -21.473 5.293 -1.778 1.00 91.31 103 CYS A O 1
ATOM 797 N N . VAL A 1 104 ? -19.847 6.650 -2.531 1.00 92.31 104 VAL A N 1
ATOM 798 C CA . VAL A 1 104 ? -19.793 6.144 -3.901 1.00 92.31 104 VAL A CA 1
ATOM 799 C C . VAL A 1 104 ? -18.440 5.488 -4.135 1.00 92.31 104 VAL A C 1
ATOM 801 O O . VAL A 1 104 ? -17.428 5.906 -3.576 1.00 92.31 104 VAL A O 1
ATOM 804 N N . TYR A 1 105 ? -18.416 4.429 -4.932 1.00 90.50 105 TYR A N 1
ATOM 805 C CA . TYR A 1 105 ? -17.194 3.715 -5.281 1.00 90.50 105 TYR A CA 1
ATOM 806 C C . TYR A 1 105 ? -16.941 3.847 -6.777 1.00 90.50 105 TYR A C 1
ATOM 808 O O . TYR A 1 105 ? -17.870 3.790 -7.581 1.00 90.50 105 TYR A O 1
ATOM 816 N N . PHE A 1 106 ? -15.675 4.017 -7.135 1.00 89.50 106 PHE A N 1
ATOM 817 C CA . PHE A 1 106 ? -15.214 3.942 -8.512 1.00 89.50 106 PHE A CA 1
ATOM 818 C C . PHE A 1 106 ? -14.127 2.891 -8.591 1.00 89.50 106 PHE A C 1
ATOM 820 O O . PHE A 1 106 ? -13.202 2.896 -7.777 1.00 89.50 106 PHE A O 1
ATOM 827 N N . ASP A 1 107 ? -14.227 2.016 -9.578 1.00 90.25 107 ASP A N 1
ATOM 828 C CA . ASP A 1 107 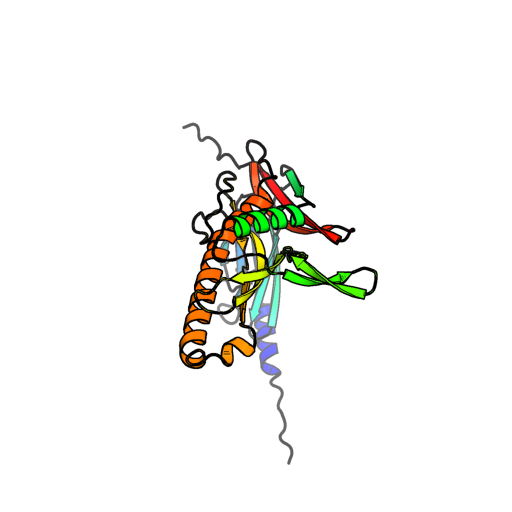? -13.224 1.014 -9.880 1.00 90.25 107 ASP A CA 1
ATOM 829 C C . ASP A 1 107 ? -12.538 1.311 -11.219 1.00 90.25 107 ASP A C 1
ATOM 831 O O . ASP A 1 107 ? -13.043 2.028 -12.085 1.00 90.25 107 ASP A O 1
ATOM 835 N N . ASN A 1 108 ? -11.315 0.814 -11.369 1.00 85.94 108 ASN A N 1
ATOM 836 C CA . ASN A 1 108 ? -10.586 0.888 -12.623 1.00 85.94 108 ASN A CA 1
ATOM 837 C C . ASN A 1 108 ? -9.800 -0.407 -12.835 1.00 85.94 108 ASN A C 1
ATOM 839 O O . ASN A 1 108 ? -8.852 -0.700 -12.104 1.00 85.94 108 ASN A O 1
ATOM 843 N N . SER A 1 109 ? -10.187 -1.172 -13.857 1.00 87.38 109 SER A N 1
ATOM 844 C CA . SER A 1 109 ? -9.517 -2.413 -14.267 1.00 87.38 109 SER A CA 1
ATOM 845 C C . SER A 1 109 ? -8.339 -2.190 -15.221 1.00 87.38 109 SER A C 1
ATOM 847 O O . SER A 1 109 ? -7.594 -3.121 -15.514 1.00 87.38 109 SER A O 1
ATOM 849 N N . PHE A 1 110 ? -8.161 -0.971 -15.738 1.00 87.19 110 PHE A N 1
ATOM 850 C CA . PHE A 1 110 ? -7.097 -0.615 -16.686 1.00 87.19 110 PHE A CA 1
ATOM 851 C C . PHE A 1 110 ? -5.860 -0.027 -16.002 1.00 87.19 110 PHE A C 1
ATOM 853 O O . PHE A 1 110 ? -4.948 0.456 -16.671 1.00 87.19 110 PHE A O 1
ATOM 860 N N . VAL A 1 111 ? -5.791 -0.080 -14.669 1.00 87.44 111 VAL A N 1
ATOM 861 C CA . VAL A 1 111 ? -4.689 0.498 -13.884 1.00 87.44 111 VAL A CA 1
ATOM 862 C C . VAL A 1 111 ? -3.335 -0.041 -14.330 1.00 87.44 111 VAL A C 1
ATOM 864 O O . VAL A 1 111 ? -2.386 0.730 -14.437 1.00 87.44 111 VAL A O 1
ATOM 867 N N . ALA A 1 112 ? -3.240 -1.333 -14.654 1.00 89.31 112 ALA A N 1
ATOM 868 C CA . ALA A 1 112 ? -1.994 -1.912 -15.144 1.00 89.31 112 ALA A CA 1
ATOM 869 C C . ALA A 1 112 ? -1.503 -1.222 -16.429 1.00 89.31 112 ALA A C 1
ATOM 871 O O . ALA A 1 112 ? -0.322 -0.904 -16.534 1.00 89.31 112 ALA A O 1
ATOM 872 N N . GLU A 1 113 ? -2.401 -0.935 -17.373 1.00 91.00 113 GLU A N 1
ATOM 873 C CA . GLU A 1 113 ? -2.060 -0.278 -18.639 1.00 91.00 113 GLU A CA 1
ATOM 874 C C . GLU A 1 113 ? -1.737 1.209 -18.450 1.00 91.00 113 GLU A C 1
ATOM 876 O O . GLU A 1 113 ? -0.763 1.699 -19.022 1.00 91.00 113 GLU A O 1
ATOM 881 N N . TYR A 1 114 ? -2.467 1.916 -17.581 1.00 88.81 114 TYR A N 1
ATOM 882 C CA . TYR A 1 114 ? -2.140 3.306 -17.242 1.00 88.81 114 TYR A CA 1
ATOM 883 C C . TYR A 1 114 ? -0.768 3.424 -16.573 1.00 88.81 114 TYR A C 1
ATOM 885 O O . TYR A 1 114 ? 0.040 4.266 -16.962 1.00 88.81 114 TYR A O 1
ATOM 893 N N . VAL A 1 115 ? -0.459 2.533 -15.626 1.00 87.00 115 VAL A N 1
ATOM 894 C CA . VAL A 1 115 ? 0.855 2.493 -14.972 1.00 87.00 115 VAL A CA 1
ATOM 895 C C . VAL A 1 115 ? 1.952 2.153 -15.981 1.00 87.00 115 VAL A C 1
ATOM 897 O O . VAL A 1 115 ? 2.994 2.804 -15.968 1.00 87.00 115 VAL A O 1
ATOM 900 N N . LYS A 1 116 ? 1.732 1.196 -16.897 1.00 90.81 116 LYS A N 1
ATOM 901 C CA . LYS A 1 116 ? 2.684 0.903 -17.986 1.00 90.81 116 LYS A CA 1
ATOM 902 C C . LYS A 1 116 ? 2.950 2.133 -18.850 1.00 90.81 116 LYS A C 1
ATOM 904 O O . LYS A 1 116 ? 4.111 2.453 -19.092 1.00 90.81 116 LYS A O 1
ATOM 909 N N . PHE A 1 117 ? 1.901 2.826 -19.289 1.00 88.88 117 PHE A N 1
ATOM 910 C CA . PHE A 1 117 ? 2.027 4.020 -20.124 1.00 88.88 117 PHE A CA 1
ATOM 911 C C . PHE A 1 117 ? 2.773 5.147 -19.396 1.00 88.88 117 PHE A C 1
ATOM 913 O O . PHE A 1 117 ? 3.699 5.741 -19.951 1.00 88.88 117 PHE A O 1
ATOM 920 N N . ALA A 1 118 ? 2.439 5.391 -18.127 1.00 86.62 118 ALA A N 1
ATOM 921 C CA . ALA A 1 118 ? 3.123 6.373 -17.293 1.00 86.62 118 ALA A CA 1
ATOM 922 C C . ALA A 1 118 ? 4.609 6.028 -17.099 1.00 86.62 118 ALA A C 1
ATOM 924 O O . ALA A 1 118 ? 5.470 6.893 -17.258 1.00 86.62 118 ALA A O 1
ATOM 925 N N . LEU A 1 119 ? 4.926 4.757 -16.826 1.00 86.56 119 LEU A N 1
ATOM 926 C CA . LEU A 1 119 ? 6.303 4.266 -16.724 1.00 86.56 119 LEU A CA 1
ATOM 927 C C . LEU A 1 119 ? 7.068 4.474 -18.032 1.00 86.56 119 LEU A C 1
ATOM 929 O O . LEU A 1 119 ? 8.192 4.970 -18.006 1.00 86.56 119 LEU A O 1
ATOM 933 N N . GLN A 1 120 ? 6.463 4.143 -19.174 1.00 89.75 120 GLN A N 1
ATOM 934 C CA . GLN A 1 120 ? 7.083 4.365 -20.479 1.00 89.75 120 GLN A CA 1
ATOM 935 C C . GLN A 1 120 ? 7.378 5.843 -20.715 1.00 89.75 120 GLN A C 1
ATOM 937 O O . GLN A 1 120 ? 8.497 6.189 -21.083 1.00 89.75 120 GLN A O 1
ATOM 942 N N . LYS A 1 121 ? 6.404 6.718 -20.454 1.00 87.12 121 LYS A N 1
ATOM 943 C CA . LYS A 1 121 ? 6.559 8.166 -20.602 1.00 87.12 121 LYS A CA 1
ATOM 944 C C . LYS A 1 121 ? 7.688 8.711 -19.721 1.00 87.12 121 LYS A C 1
ATOM 946 O O . LYS A 1 121 ? 8.587 9.363 -20.240 1.00 87.12 121 LYS A O 1
ATOM 951 N N . ILE A 1 122 ? 7.685 8.387 -18.425 1.00 83.62 122 ILE A N 1
ATOM 952 C CA . ILE A 1 122 ? 8.696 8.859 -17.461 1.00 83.62 122 ILE A CA 1
ATOM 953 C C . ILE A 1 122 ? 10.106 8.411 -17.863 1.00 83.62 122 ILE A C 1
ATOM 955 O O . ILE A 1 122 ? 11.051 9.191 -17.758 1.00 83.62 122 ILE A O 1
ATOM 959 N N . ILE A 1 123 ? 10.261 7.163 -18.315 1.00 85.06 123 ILE A N 1
ATOM 960 C CA . ILE A 1 123 ? 11.565 6.642 -18.739 1.00 85.06 123 ILE A CA 1
ATOM 961 C C . ILE A 1 123 ? 12.001 7.267 -20.067 1.00 85.06 123 ILE A C 1
ATOM 963 O O . ILE A 1 123 ? 13.155 7.655 -20.185 1.00 85.06 123 ILE A O 1
ATOM 967 N N . ASN A 1 124 ? 11.100 7.431 -21.038 1.00 86.38 124 ASN A N 1
ATOM 968 C CA . ASN A 1 124 ? 11.433 8.025 -22.338 1.00 86.38 124 ASN A CA 1
ATOM 969 C C . ASN A 1 124 ? 11.800 9.516 -22.245 1.00 86.38 124 ASN A C 1
ATOM 971 O O . ASN A 1 124 ? 12.559 10.012 -23.074 1.00 86.38 124 ASN A O 1
ATOM 975 N N . GLU A 1 125 ? 11.278 10.236 -21.249 1.00 84.31 125 GLU A N 1
ATOM 976 C CA . GLU A 1 125 ? 11.673 11.619 -20.949 1.00 84.31 125 GLU A CA 1
ATOM 977 C C . GLU A 1 125 ? 13.065 11.708 -20.290 1.00 84.31 125 GLU A C 1
ATOM 979 O O . GLU A 1 125 ? 13.670 12.781 -20.263 1.00 84.31 125 GLU A O 1
ATOM 984 N N . ASN A 1 126 ? 13.598 10.597 -19.768 1.00 77.94 126 ASN A N 1
ATOM 985 C CA . ASN A 1 126 ? 14.891 10.550 -19.098 1.00 77.94 126 ASN A CA 1
ATOM 986 C C . ASN A 1 126 ? 16.001 10.092 -20.059 1.00 77.94 126 ASN A C 1
ATOM 988 O O . ASN A 1 126 ? 15.979 8.986 -20.580 1.00 77.94 126 ASN A O 1
ATOM 992 N N . THR A 1 127 ? 17.031 10.915 -20.255 1.00 82.50 127 THR A N 1
ATOM 993 C CA . THR A 1 127 ? 18.165 10.576 -21.134 1.00 82.50 127 THR A CA 1
ATOM 994 C C . THR A 1 127 ? 19.192 9.631 -20.497 1.00 82.50 127 THR A C 1
ATOM 996 O O . THR A 1 127 ? 20.110 9.175 -21.174 1.00 82.50 127 THR A O 1
ATOM 999 N N . GLU A 1 128 ? 19.099 9.370 -19.192 1.00 81.81 128 GLU A N 1
ATOM 1000 C CA . GLU A 1 128 ? 20.084 8.594 -18.420 1.00 81.81 128 GLU A CA 1
ATOM 1001 C C . GLU A 1 128 ? 19.728 7.113 -18.268 1.00 81.81 128 GLU A C 1
ATOM 1003 O O . GLU A 1 128 ? 20.553 6.317 -17.809 1.00 81.81 128 GLU A O 1
ATOM 1008 N N . VAL A 1 129 ? 18.496 6.742 -18.611 1.00 85.62 129 VAL A N 1
ATOM 1009 C CA . VAL A 1 129 ? 18.008 5.364 -18.590 1.00 85.62 129 VAL A CA 1
ATOM 1010 C C . VAL A 1 129 ? 17.102 5.128 -19.787 1.00 85.62 129 VAL A C 1
ATOM 1012 O O . VAL A 1 129 ? 16.383 6.020 -20.212 1.00 85.62 129 VAL A O 1
ATOM 1015 N N . TYR A 1 130 ? 17.114 3.917 -20.326 1.00 90.50 130 TYR A N 1
ATOM 1016 C CA . TYR A 1 130 ? 16.269 3.544 -21.457 1.00 90.50 130 TYR A CA 1
ATOM 1017 C C . TYR A 1 130 ? 15.815 2.088 -21.331 1.00 90.50 130 TYR A C 1
ATOM 1019 O O . TYR A 1 130 ? 16.442 1.291 -20.636 1.00 90.50 130 TYR A O 1
ATOM 1027 N N . PHE A 1 131 ? 14.731 1.706 -22.004 1.00 91.25 131 PHE A N 1
ATOM 1028 C CA . PHE A 1 131 ? 14.318 0.300 -22.060 1.00 91.25 131 PHE A CA 1
ATOM 1029 C C . PHE A 1 131 ? 15.286 -0.511 -22.912 1.00 91.25 131 PHE A C 1
ATOM 1031 O O . PHE A 1 131 ? 15.435 -0.246 -24.108 1.00 91.25 131 PHE A O 1
ATOM 1038 N N . ARG A 1 132 ? 15.938 -1.508 -22.310 1.00 92.94 132 ARG A N 1
ATOM 1039 C CA . ARG A 1 132 ? 16.953 -2.298 -23.015 1.00 92.94 132 ARG A CA 1
ATOM 1040 C C . ARG A 1 132 ? 16.320 -3.302 -23.967 1.00 92.94 132 ARG A C 1
ATOM 1042 O O . ARG A 1 132 ? 15.179 -3.728 -23.804 1.00 92.94 132 ARG A O 1
ATOM 1049 N N . VAL A 1 133 ? 17.101 -3.738 -24.944 1.00 93.44 133 VAL A N 1
ATOM 1050 C CA . VAL A 1 133 ? 16.692 -4.814 -25.842 1.00 93.44 133 VAL A CA 1
ATOM 1051 C C . VAL A 1 133 ? 16.938 -6.155 -25.151 1.00 93.44 133 VAL A C 1
ATOM 1053 O O . VAL A 1 133 ? 18.047 -6.435 -24.698 1.00 93.44 133 VAL A O 1
ATOM 1056 N N . VAL A 1 134 ? 15.899 -6.979 -25.048 1.00 92.44 134 VAL A N 1
ATOM 1057 C CA . VAL A 1 134 ? 15.941 -8.291 -24.394 1.00 92.44 134 VAL A CA 1
ATOM 1058 C C . VAL A 1 134 ? 15.627 -9.405 -25.394 1.00 92.44 134 VAL A C 1
ATOM 1060 O O . VAL A 1 134 ? 14.820 -9.204 -26.307 1.00 92.44 134 VAL A O 1
ATOM 1063 N N . PRO A 1 135 ? 16.249 -10.589 -25.248 1.00 94.31 135 PRO A N 1
ATOM 1064 C CA . PRO A 1 135 ? 15.910 -11.741 -26.068 1.00 94.31 135 PRO A CA 1
ATOM 1065 C C . PRO A 1 135 ? 14.510 -12.250 -25.700 1.00 94.31 135 PRO A C 1
ATOM 1067 O O . PRO A 1 135 ? 14.211 -12.489 -24.529 1.00 94.31 135 PRO A O 1
ATOM 1070 N N . LYS A 1 136 ? 13.659 -12.445 -26.704 1.00 93.94 136 LYS A N 1
ATOM 1071 C CA . LYS A 1 136 ? 12.325 -13.037 -26.589 1.00 93.94 136 LYS A CA 1
ATOM 1072 C C . LYS A 1 136 ? 12.190 -14.159 -27.612 1.00 93.94 136 LYS A C 1
ATOM 1074 O O . LYS A 1 136 ? 12.708 -14.051 -28.720 1.00 93.94 136 LYS A O 1
ATOM 1079 N N . LEU A 1 137 ? 11.511 -15.238 -27.237 1.00 95.06 137 LEU A N 1
ATOM 1080 C CA . LEU A 1 137 ? 11.169 -16.303 -28.175 1.00 95.06 137 LEU A CA 1
ATOM 1081 C C . LEU A 1 137 ? 9.945 -15.880 -28.987 1.00 95.06 137 LEU A C 1
ATOM 1083 O O . LEU A 1 137 ? 8.931 -15.471 -28.418 1.00 95.06 137 LEU A O 1
ATOM 1087 N N . ASP A 1 138 ? 10.049 -15.959 -30.309 1.00 94.12 138 ASP A N 1
ATOM 1088 C CA . ASP A 1 138 ? 8.893 -15.835 -31.192 1.00 94.12 138 ASP A CA 1
ATOM 1089 C C . ASP A 1 138 ? 8.021 -17.116 -31.136 1.00 94.12 138 ASP A C 1
ATOM 1091 O O . ASP A 1 138 ? 8.440 -18.128 -30.561 1.00 94.12 138 ASP A O 1
ATOM 1095 N N . PRO A 1 139 ? 6.811 -17.126 -31.731 1.00 96.25 139 PRO A N 1
ATOM 1096 C CA . PRO A 1 139 ? 5.955 -18.318 -31.773 1.00 96.25 139 PRO A CA 1
ATOM 1097 C C . PRO A 1 139 ? 6.584 -19.556 -32.442 1.00 96.25 139 PRO A C 1
ATOM 1099 O O . PRO A 1 139 ? 6.031 -20.647 -32.336 1.00 96.25 139 PRO A O 1
ATOM 1102 N N . PHE A 1 140 ? 7.726 -19.406 -33.122 1.00 96.50 140 PHE A N 1
ATOM 1103 C CA . PHE A 1 140 ? 8.478 -20.478 -33.776 1.00 96.50 140 PHE A CA 1
ATOM 1104 C C . PHE A 1 140 ? 9.722 -20.905 -32.975 1.00 96.50 140 PHE A C 1
ATOM 1106 O O . PHE A 1 140 ? 10.521 -21.703 -33.465 1.00 96.50 140 PHE A O 1
ATOM 1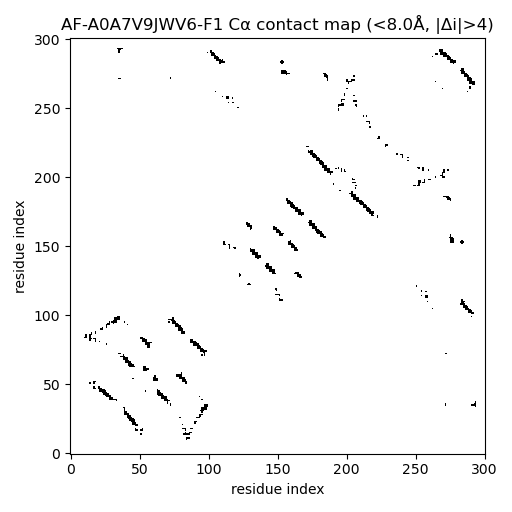113 N N . GLY A 1 141 ? 9.91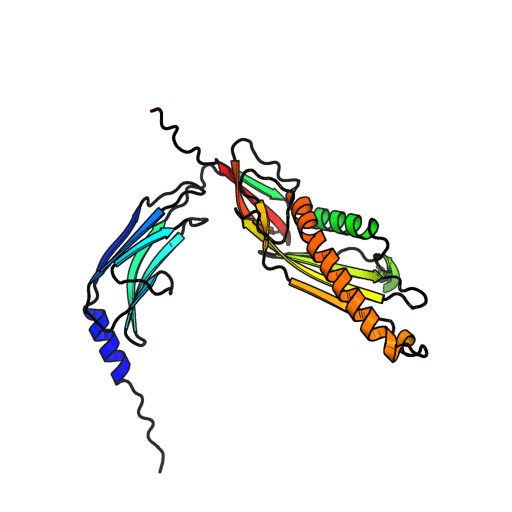1 -20.381 -31.758 1.00 95.31 141 GLY A N 1
ATOM 1114 C CA . GLY A 1 141 ? 11.038 -20.710 -30.883 1.00 95.31 141 GLY A CA 1
ATOM 1115 C C . GLY A 1 141 ? 12.365 -20.047 -31.269 1.00 95.31 141 GLY A C 1
ATOM 1116 O O . GLY A 1 141 ? 13.414 -20.455 -30.771 1.00 95.31 141 GLY A O 1
ATOM 1117 N N . ARG A 1 142 ? 12.358 -19.032 -32.141 1.00 96.44 142 ARG A N 1
ATOM 1118 C CA . ARG A 1 142 ? 13.560 -18.269 -32.509 1.00 96.44 142 ARG A CA 1
ATOM 1119 C C . ARG A 1 142 ? 13.770 -17.115 -31.538 1.00 96.44 142 ARG A C 1
ATOM 1121 O O . ARG A 1 142 ? 12.817 -16.446 -31.146 1.00 96.44 142 ARG A O 1
ATOM 1128 N N . VAL A 1 143 ? 15.027 -16.852 -31.188 1.00 96.12 143 VAL A N 1
ATOM 1129 C CA . VAL A 1 143 ? 15.389 -15.702 -30.353 1.00 96.12 143 VAL A CA 1
ATOM 1130 C C . VAL A 1 143 ? 15.374 -14.439 -31.209 1.00 96.12 143 VAL A C 1
ATOM 1132 O O . VAL A 1 143 ? 16.201 -14.278 -32.105 1.00 96.12 143 VAL A O 1
ATOM 1135 N N . ILE A 1 144 ? 14.443 -13.541 -30.912 1.00 95.75 144 ILE A N 1
ATOM 1136 C CA . ILE A 1 144 ? 14.397 -12.182 -31.447 1.00 95.75 144 ILE A CA 1
ATOM 1137 C C . ILE A 1 144 ? 14.743 -11.186 -30.344 1.00 95.75 144 ILE A C 1
ATOM 1139 O O . ILE A 1 144 ? 14.494 -11.425 -29.165 1.00 95.75 144 ILE A O 1
ATOM 1143 N N . PHE A 1 145 ? 15.325 -10.060 -30.725 1.00 94.44 145 PHE A N 1
ATOM 1144 C CA . PHE A 1 145 ? 15.711 -8.999 -29.807 1.00 94.44 145 PHE A CA 1
ATOM 1145 C C . PHE A 1 145 ? 14.677 -7.882 -29.894 1.00 94.44 145 PHE A C 1
ATOM 1147 O O . PHE A 1 145 ? 14.515 -7.270 -30.947 1.00 94.44 145 PHE A O 1
ATOM 1154 N N . VAL A 1 146 ? 13.951 -7.651 -28.803 1.00 94.56 146 VAL A N 1
ATOM 1155 C CA . VAL A 1 146 ? 12.875 -6.654 -28.734 1.00 94.56 146 VAL A CA 1
ATOM 1156 C C . VAL A 1 146 ? 13.114 -5.706 -27.573 1.00 94.56 146 VAL A C 1
ATOM 1158 O O . VAL A 1 146 ? 13.690 -6.098 -26.558 1.00 94.56 146 VAL A O 1
ATOM 1161 N N . GLN A 1 147 ? 12.689 -4.455 -27.717 1.00 94.62 147 GLN A N 1
ATOM 1162 C CA . GLN A 1 147 ? 12.710 -3.510 -26.608 1.00 94.62 147 GLN A CA 1
ATOM 1163 C C . GLN A 1 147 ? 11.853 -4.065 -25.466 1.00 94.62 147 GLN A C 1
ATOM 1165 O O . GLN A 1 147 ? 10.737 -4.533 -25.689 1.00 94.62 147 GLN A O 1
ATOM 1170 N N . SER A 1 148 ? 12.394 -4.084 -24.251 1.00 93.62 148 SER A N 1
ATOM 1171 C CA . SER A 1 148 ? 11.647 -4.541 -23.086 1.00 93.62 148 SER A CA 1
ATOM 1172 C C . SER A 1 148 ? 10.521 -3.568 -22.764 1.00 93.62 148 SER A C 1
ATOM 1174 O O . SER A 1 148 ? 10.734 -2.358 -22.758 1.00 93.62 148 SER A O 1
ATOM 1176 N N . GLU A 1 149 ? 9.364 -4.093 -22.397 1.00 93.69 149 GLU A N 1
ATOM 1177 C CA . GLU A 1 149 ? 8.239 -3.298 -21.912 1.00 93.69 149 GLU A CA 1
ATOM 1178 C C . GLU A 1 149 ? 8.132 -3.413 -20.384 1.00 93.69 149 GLU A C 1
ATOM 1180 O O . GLU A 1 149 ? 8.569 -4.426 -19.823 1.00 93.69 149 GLU A O 1
ATOM 1185 N N . PRO A 1 150 ? 7.558 -2.410 -19.694 1.00 93.19 150 PRO A N 1
ATOM 1186 C CA . PRO A 1 150 ? 7.213 -2.544 -18.287 1.00 93.19 150 PRO A CA 1
ATOM 1187 C C . PRO A 1 150 ? 6.248 -3.703 -18.056 1.00 93.19 150 PRO A C 1
ATOM 1189 O O . PRO A 1 150 ? 5.185 -3.785 -18.675 1.00 93.19 150 PRO A O 1
ATOM 1192 N N . GLU A 1 151 ? 6.582 -4.564 -17.107 1.00 94.38 151 GLU A N 1
ATOM 1193 C CA . GLU A 1 151 ? 5.651 -5.560 -16.599 1.00 94.38 151 GLU A CA 1
ATOM 1194 C C . GLU A 1 151 ? 4.971 -4.985 -15.359 1.00 94.38 151 GLU A C 1
ATOM 1196 O O . GLU A 1 151 ? 5.652 -4.561 -14.429 1.00 94.38 151 GLU A O 1
ATOM 1201 N N . VAL A 1 152 ? 3.639 -4.944 -15.343 1.00 93.00 152 VAL A N 1
ATOM 1202 C CA . VAL A 1 152 ? 2.854 -4.462 -14.199 1.00 93.00 152 VAL A CA 1
ATOM 1203 C C . VAL A 1 152 ? 1.940 -5.587 -13.748 1.00 93.00 152 VAL A C 1
ATOM 1205 O O . VAL A 1 152 ? 1.126 -6.086 -14.523 1.00 93.00 152 VAL A O 1
ATOM 1208 N N . ILE A 1 153 ? 2.098 -5.984 -12.492 1.00 93.81 153 ILE A N 1
ATOM 1209 C CA . ILE A 1 153 ? 1.371 -7.068 -11.847 1.00 93.81 153 ILE A CA 1
ATOM 1210 C C . ILE A 1 153 ? 0.610 -6.461 -10.677 1.00 93.81 153 ILE A C 1
ATOM 1212 O O . ILE A 1 153 ? 1.196 -5.827 -9.799 1.00 93.81 153 ILE A O 1
ATOM 1216 N N . ILE A 1 154 ? -0.697 -6.677 -10.652 1.00 92.56 154 ILE A N 1
ATOM 1217 C CA . ILE A 1 154 ? -1.554 -6.235 -9.559 1.00 92.56 154 ILE A CA 1
ATOM 1218 C C . ILE A 1 154 ? -1.907 -7.458 -8.717 1.00 92.56 154 ILE A C 1
ATOM 1220 O O . ILE A 1 154 ? -2.291 -8.509 -9.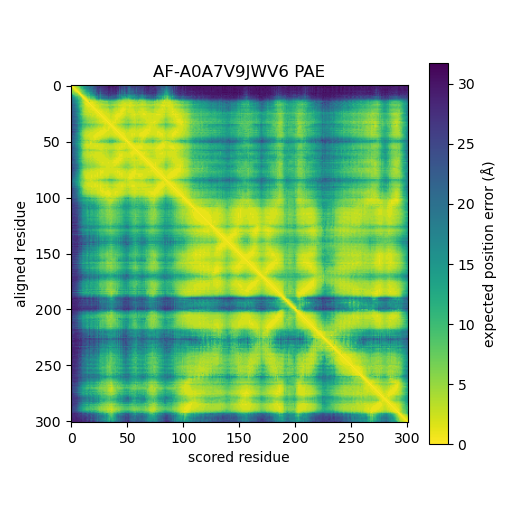234 1.00 92.56 154 ILE A O 1
ATOM 1224 N N . THR A 1 155 ? -1.725 -7.328 -7.410 1.00 93.31 155 THR A N 1
ATOM 1225 C CA . THR A 1 155 ? -2.100 -8.332 -6.418 1.00 93.31 155 THR A CA 1
ATOM 1226 C C . THR A 1 155 ? -2.933 -7.673 -5.322 1.00 93.31 155 THR A C 1
ATOM 1228 O O . THR A 1 155 ? -2.921 -6.446 -5.184 1.00 93.31 155 THR A O 1
ATOM 1231 N N . PRO A 1 156 ? -3.672 -8.449 -4.509 1.00 93.25 156 PRO A N 1
ATOM 1232 C CA . PRO A 1 156 ? -4.436 -7.881 -3.408 1.00 93.25 156 PRO A CA 1
ATOM 1233 C C . PRO A 1 156 ? -3.577 -6.986 -2.503 1.00 93.25 156 PRO A C 1
ATOM 1235 O O . PRO A 1 156 ? -2.598 -7.427 -1.901 1.00 93.25 156 PRO A O 1
ATOM 1238 N N . GLY A 1 157 ? -3.951 -5.710 -2.431 1.00 92.50 157 GLY A N 1
ATOM 1239 C CA . GLY A 1 157 ? -3.279 -4.672 -1.653 1.00 92.50 157 GLY A CA 1
ATOM 1240 C C . GLY A 1 157 ? -2.001 -4.081 -2.262 1.00 92.50 157 GLY A C 1
ATOM 1241 O O . GLY A 1 157 ? -1.428 -3.194 -1.628 1.00 92.50 157 GLY A O 1
ATOM 1242 N N . GLN A 1 158 ? -1.529 -4.534 -3.431 1.00 93.94 158 GLN A N 1
ATOM 1243 C CA . GLN A 1 158 ? -0.243 -4.096 -3.989 1.00 93.94 158 GLN A CA 1
ATOM 1244 C C . GLN A 1 158 ? -0.234 -3.989 -5.520 1.00 93.94 158 GLN A C 1
ATOM 1246 O O . GLN A 1 158 ? -0.793 -4.808 -6.244 1.00 93.94 158 GLN A O 1
ATOM 1251 N N . ILE A 1 159 ? 0.492 -2.990 -6.013 1.00 92.69 159 ILE A N 1
ATOM 1252 C CA . ILE A 1 159 ? 0.903 -2.852 -7.407 1.00 92.69 159 ILE A CA 1
ATOM 1253 C C . ILE A 1 159 ? 2.404 -3.122 -7.445 1.00 92.69 159 ILE A C 1
ATOM 1255 O O . ILE A 1 159 ? 3.171 -2.481 -6.723 1.00 92.69 159 ILE A O 1
ATOM 1259 N N . ARG A 1 160 ? 2.825 -4.074 -8.275 1.00 94.62 160 ARG A N 1
ATOM 1260 C CA . ARG A 1 160 ? 4.227 -4.394 -8.539 1.00 94.62 160 ARG A CA 1
ATOM 1261 C C . ARG A 1 160 ? 4.543 -4.082 -9.989 1.00 94.62 160 ARG A C 1
ATOM 1263 O O . ARG A 1 160 ? 3.766 -4.433 -10.872 1.00 94.62 160 ARG A O 1
ATOM 1270 N N . PHE A 1 161 ? 5.691 -3.478 -10.246 1.00 92.62 161 PHE A N 1
ATOM 1271 C CA . PHE A 1 161 ? 6.192 -3.323 -11.599 1.00 92.62 161 PHE A CA 1
ATOM 1272 C C . PHE A 1 161 ? 7.655 -3.733 -11.708 1.00 92.62 161 PHE A C 1
ATOM 1274 O O . PHE A 1 161 ? 8.454 -3.510 -10.797 1.00 92.62 161 PHE A O 1
ATOM 1281 N N . ILE A 1 162 ? 7.983 -4.346 -12.842 1.00 93.56 162 ILE A N 1
ATOM 1282 C CA . ILE A 1 162 ? 9.316 -4.834 -13.173 1.00 93.56 162 ILE A CA 1
ATOM 1283 C C . ILE A 1 162 ? 9.769 -4.124 -14.443 1.00 93.56 162 ILE A C 1
ATOM 1285 O O . ILE A 1 162 ? 9.069 -4.120 -15.460 1.00 93.56 162 ILE A O 1
ATOM 1289 N N . LEU A 1 163 ? 10.950 -3.519 -14.382 1.00 92.12 163 LEU A N 1
ATOM 1290 C CA . LEU A 1 163 ? 11.556 -2.795 -15.491 1.00 92.12 163 LEU A CA 1
ATOM 1291 C C . LEU A 1 163 ? 12.920 -3.384 -15.791 1.00 92.12 163 LEU A C 1
ATOM 1293 O O . LEU A 1 163 ? 13.715 -3.641 -14.889 1.00 92.12 163 LEU A O 1
ATOM 1297 N N . LYS A 1 164 ? 13.189 -3.542 -17.082 1.00 93.69 164 LYS A N 1
ATOM 1298 C CA . LYS A 1 164 ? 14.480 -3.970 -17.604 1.00 93.69 164 LYS A CA 1
ATOM 1299 C C . LYS A 1 164 ? 15.079 -2.784 -18.340 1.00 93.69 164 LYS A C 1
ATOM 1301 O O . LYS A 1 164 ? 14.675 -2.465 -19.452 1.00 93.69 164 LYS A O 1
ATOM 1306 N N . LEU A 1 165 ? 16.013 -2.094 -17.708 1.00 89.69 165 LEU A N 1
ATOM 1307 C CA . LEU A 1 165 ? 16.563 -0.842 -18.212 1.00 89.69 165 LEU A CA 1
ATOM 1308 C C . LEU A 1 165 ? 18.047 -0.993 -18.558 1.00 89.69 165 LEU A C 1
ATOM 1310 O O . LEU A 1 165 ? 18.741 -1.895 -18.085 1.00 89.69 165 LEU A O 1
ATOM 1314 N N . GLY A 1 166 ? 18.517 -0.105 -19.423 1.00 88.50 166 GLY A N 1
ATOM 1315 C CA . GLY A 1 166 ? 19.922 0.174 -19.678 1.00 88.50 166 GLY A CA 1
ATOM 1316 C C . GLY A 1 166 ? 20.255 1.587 -19.207 1.00 88.50 166 GLY A C 1
ATOM 1317 O O . GLY A 1 166 ? 19.386 2.459 -19.217 1.00 88.50 166 GLY A O 1
ATOM 1318 N N . SER A 1 167 ? 21.497 1.821 -18.793 1.00 87.56 167 SER A N 1
ATOM 1319 C CA . SER A 1 167 ? 22.011 3.166 -18.506 1.00 87.56 167 SER A CA 1
ATOM 1320 C C . SER A 1 167 ? 23.341 3.373 -19.235 1.00 87.56 167 SER A C 1
ATOM 1322 O O . SER A 1 167 ? 24.256 2.563 -19.047 1.00 87.56 167 SER A O 1
ATOM 1324 N N . PRO A 1 168 ? 23.466 4.41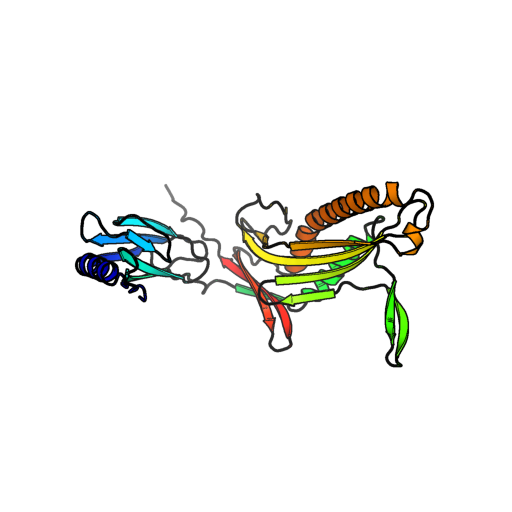9 -20.075 1.00 86.56 168 PRO A N 1
ATOM 1325 C CA . PRO A 1 168 ? 24.697 4.705 -20.787 1.00 86.56 168 PRO A CA 1
ATOM 1326 C C . PRO A 1 168 ? 25.770 5.192 -19.815 1.00 86.56 168 PRO A C 1
ATOM 1328 O O . PRO A 1 168 ? 25.569 6.134 -19.046 1.00 86.56 168 PRO A O 1
ATOM 1331 N N . VAL A 1 169 ? 26.948 4.573 -19.875 1.00 81.50 169 VAL A N 1
ATOM 1332 C CA . VAL A 1 169 ? 28.105 4.975 -19.069 1.00 81.50 169 VAL A CA 1
ATOM 1333 C C . VAL A 1 169 ? 29.180 5.504 -20.005 1.00 81.50 169 VAL A C 1
ATOM 1335 O O . VAL A 1 169 ? 29.657 4.798 -20.885 1.00 81.50 169 VAL A O 1
ATOM 1338 N N . ASN A 1 170 ? 29.602 6.755 -19.815 1.00 79.19 170 ASN A N 1
ATOM 1339 C CA . ASN A 1 170 ? 30.603 7.351 -20.697 1.00 79.19 170 ASN A CA 1
ATOM 1340 C C . ASN A 1 170 ? 31.904 6.523 -20.708 1.00 79.19 170 ASN A C 1
ATOM 1342 O O . ASN A 1 170 ? 32.487 6.253 -19.646 1.00 79.19 170 ASN A O 1
ATOM 1346 N N . ASN A 1 171 ? 32.351 6.164 -21.916 1.00 80.69 171 ASN A N 1
ATOM 1347 C CA . ASN A 1 171 ? 33.506 5.308 -22.201 1.00 80.69 171 ASN A CA 1
ATOM 1348 C C . ASN A 1 171 ? 33.440 3.904 -21.570 1.00 80.69 171 ASN A C 1
ATOM 1350 O O . ASN A 1 171 ? 34.481 3.290 -21.342 1.00 80.69 171 ASN A O 1
ATOM 1354 N N . PHE A 1 172 ? 32.241 3.402 -21.264 1.00 79.75 172 PHE A N 1
ATOM 1355 C CA . PHE A 1 172 ? 32.024 2.072 -20.698 1.00 79.75 172 PHE A CA 1
ATOM 1356 C C . PHE A 1 172 ? 30.819 1.385 -21.354 1.00 79.75 172 PHE A C 1
ATOM 1358 O O . PHE A 1 172 ? 29.953 2.062 -21.901 1.00 79.75 172 PHE A O 1
ATOM 1365 N N . PRO A 1 173 ? 30.742 0.044 -21.312 1.00 83.50 173 PRO A N 1
ATOM 1366 C CA . PRO A 1 173 ? 29.523 -0.665 -21.668 1.00 83.50 173 PRO A CA 1
ATOM 1367 C C . PRO A 1 173 ? 28.347 -0.207 -20.808 1.00 83.50 173 PRO A C 1
ATOM 1369 O O . PRO A 1 173 ? 28.512 0.042 -19.610 1.00 83.50 173 PRO A O 1
ATOM 1372 N N . ASP A 1 174 ? 27.170 -0.156 -21.421 1.00 86.50 174 ASP A N 1
ATOM 1373 C CA . ASP A 1 174 ? 25.946 0.232 -20.734 1.00 86.50 174 ASP A CA 1
ATOM 1374 C C . ASP A 1 174 ? 25.662 -0.704 -19.559 1.00 86.50 174 ASP A C 1
ATOM 1376 O O . ASP A 1 174 ? 25.774 -1.934 -19.654 1.00 86.50 174 ASP A O 1
ATOM 1380 N N . ALA A 1 175 ? 25.294 -0.104 -18.431 1.00 86.38 175 ALA A N 1
ATOM 1381 C CA . ALA A 1 175 ? 24.912 -0.851 -17.251 1.00 86.38 175 ALA A CA 1
ATOM 1382 C C . ALA A 1 175 ? 23.515 -1.441 -17.451 1.00 86.38 175 ALA A C 1
ATOM 1384 O O . ALA A 1 175 ? 22.593 -0.773 -17.922 1.00 86.38 175 ALA A O 1
ATOM 1385 N N . ILE A 1 176 ? 23.362 -2.698 -17.055 1.00 90.31 176 ILE A N 1
ATOM 1386 C CA . ILE A 1 176 ? 22.077 -3.370 -16.926 1.00 90.31 176 ILE A CA 1
ATOM 1387 C C . ILE A 1 176 ? 21.461 -2.919 -15.607 1.00 90.31 176 ILE A C 1
ATOM 1389 O O . ILE A 1 176 ? 22.074 -3.089 -14.554 1.00 90.31 176 ILE A O 1
ATOM 1393 N N . VAL A 1 177 ? 20.252 -2.371 -15.669 1.00 88.44 177 VAL A N 1
ATOM 1394 C CA . VAL A 1 177 ? 19.510 -1.887 -14.505 1.00 88.44 177 VAL A CA 1
ATOM 1395 C C . VAL A 1 177 ? 18.164 -2.598 -14.466 1.00 88.44 177 VAL A C 1
ATOM 1397 O O . VAL A 1 177 ? 17.256 -2.269 -15.225 1.00 88.44 177 VAL A O 1
ATOM 1400 N N . ASP A 1 178 ? 18.030 -3.580 -13.585 1.00 92.19 178 ASP A N 1
ATOM 1401 C CA . ASP A 1 178 ? 16.772 -4.270 -13.334 1.00 92.19 178 ASP A CA 1
ATOM 1402 C C . ASP A 1 178 ? 16.119 -3.684 -12.078 1.00 92.19 178 ASP A C 1
ATOM 1404 O O . ASP A 1 178 ? 16.723 -3.606 -11.005 1.00 92.19 178 ASP A O 1
ATOM 1408 N N . VAL A 1 179 ? 14.882 -3.214 -12.237 1.00 90.00 179 VAL A N 1
ATOM 1409 C CA . VAL A 1 179 ? 14.105 -2.575 -11.171 1.00 90.00 179 VAL A CA 1
ATOM 1410 C C . VAL A 1 179 ? 12.889 -3.432 -10.883 1.00 90.00 179 VAL A C 1
ATOM 1412 O O . VAL A 1 179 ? 12.093 -3.695 -11.779 1.00 90.00 179 VAL A O 1
ATOM 1415 N N . ASP A 1 180 ? 12.726 -3.823 -9.626 1.00 93.06 180 ASP A N 1
ATOM 1416 C CA . ASP A 1 180 ? 11.521 -4.476 -9.121 1.00 93.06 180 ASP A CA 1
ATOM 1417 C C . ASP A 1 180 ? 10.970 -3.634 -7.975 1.00 93.06 180 ASP A C 1
ATOM 1419 O O . ASP A 1 180 ? 11.580 -3.534 -6.909 1.00 93.06 180 ASP A O 1
ATOM 1423 N N . ALA A 1 181 ? 9.846 -2.971 -8.214 1.00 90.25 181 ALA A N 1
ATOM 1424 C CA . ALA A 1 181 ? 9.233 -2.083 -7.245 1.00 90.25 181 ALA A CA 1
ATOM 1425 C C . ALA A 1 181 ? 7.807 -2.523 -6.947 1.00 90.25 181 ALA A C 1
ATOM 1427 O O . ALA A 1 181 ? 7.060 -2.928 -7.836 1.00 90.25 181 ALA A O 1
ATOM 1428 N N . ARG A 1 182 ? 7.412 -2.400 -5.683 1.00 94.12 182 ARG A N 1
ATOM 1429 C CA . ARG A 1 182 ? 6.056 -2.679 -5.219 1.00 94.12 182 ARG A CA 1
ATOM 1430 C C . ARG A 1 182 ? 5.600 -1.641 -4.213 1.00 94.12 182 ARG A C 1
ATOM 1432 O O . ARG A 1 182 ? 6.391 -1.164 -3.402 1.00 94.12 182 ARG A O 1
ATOM 1439 N N . PHE A 1 183 ? 4.321 -1.309 -4.256 1.00 91.31 183 PHE A N 1
ATOM 1440 C CA . PHE A 1 183 ? 3.690 -0.399 -3.309 1.00 91.31 183 PHE A CA 1
ATOM 1441 C C . PHE A 1 183 ? 2.202 -0.727 -3.177 1.00 91.31 183 PHE A C 1
ATOM 1443 O O . PHE A 1 183 ? 1.582 -1.245 -4.102 1.00 91.31 183 PHE A O 1
ATOM 1450 N N . GLY A 1 184 ? 1.628 -0.446 -2.014 1.00 91.12 184 GLY A N 1
ATOM 1451 C CA . GLY A 1 184 ? 0.183 -0.396 -1.807 1.00 91.12 184 GLY A CA 1
ATOM 1452 C C . GLY A 1 184 ? -0.333 1.038 -1.882 1.00 91.12 184 GLY A C 1
ATOM 1453 O O . GLY A 1 184 ? 0.444 1.980 -2.018 1.00 91.12 184 GLY A O 1
ATOM 1454 N N . LEU A 1 185 ? -1.644 1.208 -1.742 1.00 91.25 185 LEU A N 1
ATOM 1455 C CA . LEU A 1 185 ? -2.296 2.516 -1.709 1.00 91.25 185 LEU A CA 1
ATOM 1456 C C . LEU A 1 185 ? -3.068 2.686 -0.402 1.00 91.25 185 LEU A C 1
ATOM 1458 O O . LEU A 1 185 ? -3.657 1.732 0.105 1.00 91.25 185 LEU A O 1
ATOM 1462 N N . ALA A 1 186 ? -3.077 3.903 0.132 1.00 89.44 186 ALA A N 1
ATOM 1463 C CA . ALA A 1 186 ? -3.913 4.279 1.264 1.00 89.44 186 ALA A CA 1
ATOM 1464 C C . ALA A 1 186 ? -4.386 5.725 1.138 1.00 89.44 186 ALA A C 1
ATOM 1466 O O . ALA A 1 186 ? -3.789 6.525 0.426 1.00 89.44 186 ALA A O 1
ATOM 1467 N N . VAL A 1 187 ? -5.445 6.061 1.869 1.00 88.50 187 VAL A N 1
ATOM 1468 C CA . VAL A 1 187 ? -5.898 7.444 2.028 1.00 88.50 187 VAL A CA 1
ATOM 1469 C C . VAL A 1 187 ? -5.224 8.042 3.258 1.00 88.50 187 VAL A C 1
ATOM 1471 O O . VAL A 1 187 ? -5.330 7.484 4.350 1.00 88.50 187 VAL A O 1
ATOM 1474 N N . SER A 1 188 ? -4.560 9.184 3.096 1.00 84.56 188 SER A N 1
ATOM 1475 C CA . SER A 1 188 ? -3.916 9.924 4.185 1.00 84.56 188 SER A CA 1
ATOM 1476 C C . SER A 1 188 ? -4.424 11.364 4.262 1.00 84.56 188 SER A C 1
ATOM 1478 O O . SER A 1 188 ? -4.727 11.971 3.238 1.00 84.56 188 SER A O 1
ATOM 1480 N N . LYS A 1 189 ? -4.499 11.911 5.484 1.00 76.56 189 LYS A N 1
ATOM 1481 C CA . LYS A 1 189 ? -4.721 13.348 5.748 1.00 76.56 189 LYS A CA 1
ATOM 1482 C C . LYS A 1 189 ? -3.423 14.158 5.692 1.00 76.56 189 LYS A C 1
ATOM 1484 O O . LYS A 1 189 ? -3.460 15.376 5.558 1.00 76.56 189 LYS A O 1
ATOM 1489 N N . ASP A 1 190 ? -2.276 13.495 5.825 1.00 66.31 190 ASP A N 1
ATOM 1490 C CA . ASP A 1 190 ? -1.001 14.179 5.989 1.00 66.31 190 ASP A CA 1
ATOM 1491 C C . ASP A 1 190 ? -0.372 14.524 4.639 1.00 66.31 190 ASP A C 1
ATOM 1493 O O . ASP A 1 190 ? 0.114 13.656 3.909 1.00 66.31 190 ASP A O 1
ATOM 1497 N N . ALA A 1 191 ? -0.261 15.829 4.378 1.00 50.78 191 ALA A N 1
ATOM 1498 C CA . ALA A 1 191 ? 0.627 16.400 3.362 1.00 50.78 191 ALA A CA 1
ATOM 1499 C C . ALA A 1 191 ? 2.127 16.144 3.654 1.00 50.78 191 ALA A C 1
ATOM 1501 O O . ALA A 1 191 ? 2.980 16.508 2.852 1.00 50.78 191 ALA A O 1
ATOM 1502 N N . GLY A 1 192 ? 2.451 15.526 4.799 1.00 46.06 192 GLY A N 1
ATOM 1503 C CA . GLY A 1 192 ? 3.803 15.140 5.218 1.00 46.06 192 GLY A CA 1
ATOM 1504 C C . GLY A 1 192 ? 4.275 13.779 4.697 1.00 46.06 192 GLY A C 1
ATOM 1505 O O . GLY A 1 192 ? 5.353 13.326 5.080 1.00 46.06 192 GLY A O 1
ATOM 1506 N N . SER A 1 193 ? 3.494 13.110 3.841 1.00 53.75 193 SER A N 1
ATOM 1507 C CA . SER A 1 193 ? 4.007 11.982 3.065 1.00 53.75 193 SER A CA 1
ATOM 1508 C C . SER A 1 193 ? 5.263 12.430 2.309 1.00 53.75 193 SER A C 1
ATOM 1510 O O . SER A 1 193 ? 5.227 13.395 1.550 1.00 53.75 193 SER A O 1
ATOM 1512 N N . ILE A 1 194 ? 6.371 11.700 2.477 1.00 52.66 194 ILE A N 1
ATOM 1513 C CA . ILE A 1 194 ? 7.613 11.858 1.685 1.00 52.66 194 ILE A CA 1
ATOM 1514 C C . ILE A 1 194 ? 7.346 11.832 0.169 1.00 52.66 194 ILE A C 1
ATOM 1516 O O . ILE A 1 194 ? 8.169 12.279 -0.625 1.00 52.66 194 ILE A O 1
ATOM 1520 N N . PHE A 1 195 ? 6.188 11.304 -0.221 1.00 57.22 195 PHE A N 1
ATOM 1521 C CA . PHE A 1 195 ? 5.673 11.262 -1.573 1.00 57.22 195 PHE A CA 1
ATOM 1522 C C . PHE A 1 195 ? 4.640 12.379 -1.737 1.00 57.22 195 PHE A C 1
ATOM 1524 O O . PHE A 1 195 ? 3.486 12.237 -1.329 1.00 57.22 195 PHE A O 1
ATOM 1531 N N . ASN A 1 196 ? 5.080 13.497 -2.311 1.00 56.59 196 ASN A N 1
ATOM 1532 C CA . ASN A 1 196 ? 4.247 14.661 -2.598 1.00 56.59 196 ASN A CA 1
ATOM 1533 C C . ASN A 1 196 ? 3.370 14.339 -3.827 1.00 56.59 196 ASN A C 1
ATOM 1535 O O . ASN A 1 196 ? 3.783 14.567 -4.963 1.00 56.59 196 ASN A O 1
ATOM 1539 N N . THR A 1 197 ? 2.211 13.709 -3.615 1.00 55.81 197 THR A N 1
ATOM 1540 C CA . THR A 1 197 ? 1.258 13.397 -4.694 1.00 55.81 197 THR A CA 1
ATOM 1541 C C . THR A 1 197 ? 0.452 14.645 -5.069 1.00 55.81 197 THR A C 1
ATOM 1543 O O . THR A 1 197 ? 0.066 15.460 -4.213 1.00 55.81 197 THR A O 1
ATOM 1546 N N . THR A 1 198 ? 0.232 14.825 -6.371 1.00 54.44 198 THR A N 1
ATOM 1547 C CA . THR A 1 198 ? -0.491 15.967 -6.948 1.00 54.44 198 THR A CA 1
ATOM 1548 C C . THR A 1 198 ? -1.984 15.708 -7.116 1.00 54.44 198 THR A C 1
ATOM 1550 O O . THR A 1 198 ? -2.718 16.646 -7.408 1.00 54.44 198 THR A O 1
ATOM 1553 N N . SER A 1 199 ? -2.462 14.488 -6.859 1.00 52.84 199 SER A N 1
ATOM 1554 C CA . SER A 1 199 ? -3.888 14.193 -6.709 1.00 52.84 199 SER A CA 1
ATOM 1555 C C . SER A 1 199 ? -4.453 14.913 -5.477 1.00 52.84 199 SER A C 1
ATOM 1557 O O . SER A 1 199 ? -4.328 14.469 -4.335 1.00 52.84 199 SER A O 1
ATOM 1559 N N . ILE A 1 200 ? -5.014 16.103 -5.696 1.00 52.53 200 ILE A N 1
ATOM 1560 C CA . ILE A 1 200 ? -5.697 16.888 -4.666 1.00 52.53 200 ILE A CA 1
ATOM 1561 C C . ILE A 1 200 ? -7.153 16.430 -4.662 1.00 52.53 200 ILE A C 1
ATOM 1563 O O . ILE A 1 200 ? -7.915 16.822 -5.538 1.00 52.53 200 ILE A O 1
ATOM 1567 N N . PHE A 1 201 ? -7.506 15.591 -3.693 1.00 56.81 201 PHE A N 1
ATOM 1568 C CA . PHE A 1 201 ? -8.876 15.161 -3.447 1.00 56.81 201 PHE A CA 1
ATOM 1569 C C . PHE A 1 201 ? -9.376 15.775 -2.127 1.00 56.81 201 PHE A C 1
ATOM 1571 O O . PHE A 1 201 ? -9.276 15.177 -1.054 1.00 56.81 201 PHE A O 1
ATOM 1578 N N . GLY A 1 202 ? -9.776 17.046 -2.153 1.00 63.94 202 GLY A N 1
ATOM 1579 C CA . GLY A 1 202 ? -10.082 17.779 -0.918 1.00 63.94 202 GLY A CA 1
ATOM 1580 C C . GLY A 1 202 ? -8.925 17.761 0.103 1.00 63.94 202 GLY A C 1
ATOM 1581 O O . GLY A 1 202 ? -7.766 18.007 -0.247 1.00 63.94 202 GLY A O 1
ATOM 1582 N N . SER A 1 203 ? -9.229 17.490 1.381 1.00 73.88 203 SER A N 1
ATOM 1583 C CA . SER A 1 203 ? -8.234 17.456 2.471 1.00 73.88 203 SER A CA 1
ATOM 1584 C C . SER A 1 203 ? -7.454 16.137 2.594 1.00 73.88 203 SER A C 1
ATOM 1586 O O . SER A 1 203 ? -6.507 16.050 3.381 1.00 73.88 203 SER A O 1
ATOM 1588 N N . ARG A 1 204 ? -7.822 15.102 1.827 1.00 80.38 204 ARG A N 1
ATOM 1589 C CA . ARG A 1 204 ? -7.228 13.760 1.893 1.00 80.38 204 ARG A CA 1
ATOM 1590 C C . ARG A 1 204 ? -6.621 13.365 0.557 1.00 80.38 204 ARG A C 1
ATOM 1592 O O . ARG A 1 204 ? -7.072 13.772 -0.498 1.00 80.38 204 ARG A O 1
ATOM 1599 N N . LYS A 1 205 ? -5.581 12.540 0.573 1.00 83.19 205 LYS A N 1
ATOM 1600 C CA . LYS A 1 205 ? -4.915 12.105 -0.660 1.00 83.19 205 LYS A CA 1
ATOM 1601 C C . LYS A 1 205 ? -4.713 10.609 -0.685 1.00 83.19 205 LYS A C 1
ATOM 1603 O O . LYS A 1 205 ? -4.434 9.998 0.348 1.00 83.19 205 LYS A O 1
ATOM 1608 N N . VAL A 1 206 ? -4.811 10.036 -1.881 1.00 85.62 206 VAL A N 1
ATOM 1609 C CA . VAL A 1 206 ? -4.332 8.679 -2.127 1.00 85.62 206 VAL A CA 1
ATOM 1610 C C . VAL A 1 206 ? -2.812 8.738 -2.214 1.00 85.62 206 VAL A C 1
ATOM 1612 O O . VAL A 1 206 ? -2.250 9.458 -3.036 1.00 85.62 206 VAL A O 1
ATOM 1615 N N . VAL A 1 207 ? -2.144 8.007 -1.331 1.00 87.25 207 VAL A N 1
ATOM 1616 C CA . VAL A 1 207 ? -0.686 7.981 -1.217 1.00 87.25 207 VAL A CA 1
ATOM 1617 C C . VAL A 1 207 ? -0.165 6.548 -1.316 1.00 87.25 207 VAL A C 1
ATOM 1619 O O . VAL A 1 207 ? -0.856 5.607 -0.905 1.00 87.25 207 VAL A O 1
ATOM 1622 N N . PRO A 1 208 ? 1.059 6.355 -1.837 1.00 88.00 208 PRO A N 1
ATOM 1623 C CA . PRO A 1 208 ? 1.702 5.054 -1.808 1.00 88.00 208 PRO A CA 1
ATOM 1624 C C . PRO A 1 208 ? 2.088 4.681 -0.370 1.00 88.00 208 PRO A C 1
ATOM 1626 O O . PRO A 1 208 ? 2.628 5.496 0.378 1.00 88.00 208 PRO A O 1
ATOM 1629 N N . ILE A 1 209 ? 1.863 3.425 0.003 1.00 89.75 209 ILE A N 1
ATOM 1630 C CA . ILE A 1 209 ? 2.286 2.836 1.281 1.00 89.75 209 ILE A CA 1
ATOM 1631 C C . ILE A 1 209 ? 3.068 1.547 1.042 1.00 89.75 209 ILE A C 1
ATOM 1633 O O . ILE A 1 209 ? 2.987 0.961 -0.034 1.00 89.75 209 ILE A O 1
ATOM 1637 N N . ASN A 1 210 ? 3.814 1.075 2.046 1.00 89.75 210 ASN A N 1
ATOM 1638 C CA . ASN A 1 210 ? 4.584 -0.177 1.964 1.00 89.75 210 ASN A CA 1
ATOM 1639 C C . ASN A 1 210 ? 5.480 -0.256 0.711 1.00 89.75 210 ASN A C 1
ATOM 1641 O O . ASN A 1 210 ? 5.546 -1.291 0.050 1.00 89.75 210 ASN A O 1
ATOM 1645 N N . VAL A 1 211 ? 6.125 0.864 0.369 1.00 88.94 211 VAL A N 1
ATOM 1646 C CA . VAL A 1 211 ? 6.984 0.976 -0.812 1.00 88.94 211 VAL A CA 1
ATOM 1647 C C . VAL A 1 211 ? 8.260 0.165 -0.598 1.00 88.94 211 VAL A C 1
ATOM 1649 O O . VAL A 1 211 ? 9.026 0.438 0.325 1.00 88.94 211 VAL A O 1
ATOM 1652 N N . ASP A 1 212 ? 8.508 -0.799 -1.476 1.00 91.88 212 ASP A N 1
ATOM 1653 C CA . ASP A 1 212 ? 9.732 -1.597 -1.525 1.00 91.88 212 ASP A CA 1
ATOM 1654 C C . ASP A 1 212 ? 10.294 -1.551 -2.947 1.00 91.88 212 ASP A C 1
ATOM 1656 O O . ASP A 1 212 ? 9.579 -1.827 -3.909 1.00 91.88 212 ASP A O 1
ATOM 1660 N N . ILE A 1 213 ? 11.561 -1.154 -3.082 1.00 88.31 213 ILE A N 1
ATOM 1661 C CA . ILE A 1 213 ? 12.222 -0.935 -4.373 1.00 88.31 213 ILE A CA 1
ATOM 1662 C C . ILE A 1 213 ? 13.533 -1.710 -4.370 1.00 88.31 213 ILE A C 1
ATOM 1664 O O . ILE A 1 213 ? 14.443 -1.418 -3.589 1.00 88.31 213 ILE A O 1
ATOM 1668 N N . LYS A 1 214 ? 13.649 -2.672 -5.282 1.00 91.38 214 LYS A N 1
ATOM 1669 C CA . LYS A 1 214 ? 14.839 -3.492 -5.472 1.00 91.38 214 LYS A CA 1
ATOM 1670 C C . LYS A 1 214 ? 15.584 -3.069 -6.734 1.00 91.38 214 LYS A C 1
ATOM 1672 O O . LYS A 1 214 ? 15.093 -3.158 -7.853 1.00 91.38 214 LYS A O 1
ATOM 1677 N N . ILE A 1 215 ? 16.758 -2.527 -6.433 1.00 87.69 215 ILE A N 1
ATOM 1678 C CA . ILE A 1 215 ? 17.885 -2.067 -7.246 1.00 87.69 215 ILE A CA 1
ATOM 1679 C C . ILE A 1 215 ? 18.882 -3.131 -7.704 1.00 87.69 215 ILE A C 1
ATOM 1681 O O . ILE A 1 215 ? 19.814 -3.348 -6.928 1.00 87.69 215 ILE A O 1
ATOM 1685 N N . GLU A 1 216 ? 18.774 -3.756 -8.875 1.00 89.00 216 GLU A N 1
ATOM 1686 C CA . GLU A 1 216 ? 19.860 -4.605 -9.388 1.00 89.00 216 GLU A CA 1
ATOM 1687 C C . GLU A 1 216 ? 20.592 -3.915 -10.538 1.00 89.00 216 GLU A C 1
ATOM 1689 O O . GLU A 1 216 ? 20.056 -3.732 -11.627 1.00 89.00 216 GLU A O 1
ATOM 1694 N N . VAL A 1 217 ? 21.840 -3.511 -10.284 1.00 87.00 217 VAL A N 1
ATOM 1695 C CA . VAL A 1 217 ? 22.720 -2.938 -11.306 1.00 87.00 217 VAL A CA 1
ATOM 1696 C C . VAL A 1 217 ? 23.844 -3.923 -11.574 1.00 87.00 217 VAL A C 1
ATOM 1698 O O . VAL A 1 217 ? 24.562 -4.326 -10.660 1.00 87.00 217 VAL A O 1
ATOM 1701 N N . SER A 1 218 ? 24.008 -4.311 -12.831 1.00 87.81 218 SER A N 1
ATOM 1702 C CA . SER A 1 218 ? 25.090 -5.187 -13.268 1.00 87.81 218 SER A CA 1
ATOM 1703 C C . SER A 1 218 ? 25.708 -4.674 -14.561 1.00 87.81 218 SER A C 1
ATOM 1705 O O . SER A 1 218 ? 25.134 -3.857 -15.275 1.00 87.81 218 SER A O 1
ATOM 1707 N N . VAL A 1 219 ? 26.914 -5.135 -14.867 1.00 85.44 219 VAL A N 1
ATOM 1708 C CA . VAL A 1 219 ? 27.569 -4.889 -16.154 1.00 85.44 219 VAL A CA 1
ATOM 1709 C C . VAL A 1 219 ? 27.879 -6.225 -16.809 1.00 85.44 219 VAL A C 1
ATOM 1711 O O . VAL A 1 219 ? 28.088 -7.217 -16.100 1.00 85.44 219 VAL A O 1
ATOM 1714 N N . PRO A 1 220 ? 27.929 -6.283 -18.149 1.00 80.50 220 PRO A N 1
ATOM 1715 C CA . PRO A 1 220 ? 28.364 -7.482 -18.845 1.00 80.50 220 PRO A CA 1
ATOM 1716 C C . PRO A 1 220 ? 29.720 -7.971 -18.327 1.00 80.50 220 PRO A C 1
ATOM 1718 O O . PRO A 1 220 ? 30.596 -7.168 -18.006 1.00 80.50 220 PRO A O 1
ATOM 1721 N N . TRP A 1 221 ? 29.921 -9.289 -18.283 1.00 79.12 221 TRP A N 1
ATOM 1722 C CA . TRP A 1 221 ? 31.132 -9.891 -17.709 1.00 79.12 221 TRP A CA 1
ATOM 1723 C C . TRP A 1 221 ? 32.431 -9.347 -18.333 1.00 79.12 221 TRP A C 1
ATOM 1725 O O . TRP A 1 221 ? 33.421 -9.165 -17.630 1.00 79.12 221 TRP A O 1
ATOM 1735 N N . TYR A 1 222 ? 32.421 -9.017 -19.629 1.00 76.88 222 TYR A N 1
ATOM 1736 C CA . TYR A 1 222 ? 33.585 -8.478 -20.337 1.00 76.88 222 TYR A CA 1
ATOM 1737 C C . TYR A 1 222 ? 33.965 -7.058 -19.888 1.00 76.88 222 TYR A C 1
ATOM 1739 O O . TYR A 1 222 ? 35.102 -6.644 -20.092 1.00 76.88 222 TYR A O 1
ATOM 1747 N N . ALA A 1 223 ? 33.061 -6.310 -19.247 1.00 77.50 223 ALA A N 1
ATOM 1748 C CA . ALA A 1 223 ? 33.373 -4.992 -18.696 1.00 77.50 223 ALA A CA 1
ATOM 1749 C C . ALA A 1 223 ? 34.416 -5.082 -17.569 1.00 77.50 223 ALA A C 1
ATOM 1751 O O . ALA A 1 223 ? 35.226 -4.172 -17.405 1.00 77.50 223 ALA A O 1
ATOM 1752 N N . TRP A 1 224 ? 34.456 -6.206 -16.844 1.00 72.38 224 TRP A N 1
ATOM 1753 C CA . TRP A 1 224 ? 35.474 -6.486 -15.827 1.00 72.38 224 TRP A CA 1
ATOM 1754 C C . TRP A 1 224 ? 36.852 -6.803 -16.416 1.00 72.38 224 TRP A C 1
ATOM 1756 O O . TRP A 1 224 ? 37.847 -6.734 -15.699 1.00 72.38 224 TRP A O 1
ATOM 1766 N N . ALA A 1 225 ? 36.927 -7.117 -17.712 1.00 74.88 225 ALA A N 1
ATOM 1767 C CA . ALA A 1 225 ? 38.185 -7.349 -18.416 1.00 74.88 225 ALA A CA 1
ATOM 1768 C C . ALA A 1 225 ? 38.852 -6.046 -18.902 1.00 74.88 225 ALA A C 1
ATOM 1770 O O . ALA A 1 225 ? 39.981 -6.088 -19.393 1.00 74.88 225 ALA A O 1
ATOM 1771 N N . ILE A 1 226 ? 38.187 -4.889 -18.769 1.00 73.12 226 ILE A N 1
ATOM 1772 C CA . ILE A 1 226 ? 38.760 -3.587 -19.130 1.00 73.12 226 ILE A CA 1
ATOM 1773 C C . ILE A 1 226 ? 39.808 -3.186 -18.068 1.00 73.12 226 ILE A C 1
ATOM 1775 O O . ILE A 1 226 ? 39.512 -3.191 -16.869 1.00 73.12 226 ILE A O 1
ATOM 1779 N N . PRO A 1 227 ? 41.039 -2.808 -18.459 1.00 50.81 227 PRO A N 1
ATOM 1780 C CA . PRO A 1 227 ? 42.041 -2.312 -17.517 1.00 50.81 227 PRO A CA 1
ATOM 1781 C C . PRO A 1 227 ? 41.514 -1.121 -16.698 1.00 50.81 227 PRO A C 1
ATOM 1783 O O . PRO A 1 227 ? 40.866 -0.235 -17.245 1.00 50.81 227 PRO A O 1
ATOM 1786 N N . LEU A 1 228 ? 41.797 -1.094 -15.388 1.00 49.69 228 LEU A N 1
ATOM 1787 C CA . LEU A 1 228 ? 41.291 -0.115 -14.397 1.00 49.69 228 LEU A CA 1
ATOM 1788 C C . LEU A 1 228 ? 39.790 -0.208 -14.058 1.00 49.69 228 LEU A C 1
ATOM 1790 O O . LEU A 1 228 ? 39.332 0.474 -13.138 1.00 49.69 228 LEU A O 1
ATOM 1794 N N . ALA A 1 229 ? 39.031 -1.094 -14.708 1.00 56.81 229 ALA A N 1
ATOM 1795 C CA . ALA A 1 229 ? 37.605 -1.262 -14.443 1.00 56.81 229 ALA A CA 1
ATOM 1796 C C . ALA A 1 229 ? 37.316 -1.748 -13.019 1.00 56.81 229 ALA A C 1
ATOM 1798 O O . ALA A 1 229 ? 36.397 -1.246 -12.387 1.00 56.81 229 ALA A O 1
ATOM 1799 N N . ILE A 1 230 ? 38.141 -2.645 -12.471 1.00 54.56 230 ILE A N 1
ATOM 1800 C CA . ILE A 1 230 ? 37.967 -3.204 -11.117 1.00 54.56 230 ILE A CA 1
ATOM 1801 C C . ILE A 1 230 ? 37.962 -2.112 -10.027 1.00 54.56 230 ILE A C 1
ATOM 1803 O O . ILE A 1 230 ? 37.291 -2.268 -9.011 1.00 54.56 230 ILE A O 1
ATOM 1807 N N . LEU A 1 231 ? 38.665 -0.993 -10.243 1.00 39.88 231 LEU A N 1
ATOM 1808 C CA . LEU A 1 231 ? 38.727 0.121 -9.288 1.00 39.88 231 LEU A CA 1
ATOM 1809 C C . LEU A 1 231 ? 37.559 1.105 -9.447 1.00 39.88 231 LEU A C 1
ATOM 1811 O O . LEU A 1 231 ? 37.070 1.644 -8.459 1.00 39.88 231 LEU A O 1
ATOM 1815 N N . ILE A 1 232 ? 37.122 1.355 -10.685 1.00 55.56 232 ILE A N 1
ATOM 1816 C CA . ILE A 1 232 ? 36.171 2.432 -11.008 1.00 55.56 232 ILE A CA 1
ATOM 1817 C C . ILE A 1 232 ? 34.726 1.915 -11.092 1.00 55.56 232 ILE A C 1
ATOM 1819 O O . ILE A 1 232 ? 33.794 2.641 -10.741 1.00 55.56 232 ILE A O 1
ATOM 1823 N N . LEU A 1 233 ? 34.522 0.670 -11.538 1.00 67.69 233 LEU A N 1
ATOM 1824 C CA . LEU A 1 233 ? 33.197 0.073 -11.719 1.00 67.69 233 LEU A CA 1
ATOM 1825 C C . LEU A 1 233 ? 32.376 0.031 -10.425 1.00 67.69 233 LEU A C 1
ATOM 1827 O O . LEU A 1 233 ? 31.239 0.489 -10.485 1.00 67.69 233 LEU A O 1
ATOM 1831 N N . PRO A 1 234 ? 32.891 -0.428 -9.265 1.00 70.38 234 PRO A N 1
ATOM 1832 C CA . PRO A 1 234 ? 32.083 -0.494 -8.045 1.00 70.38 234 PRO A 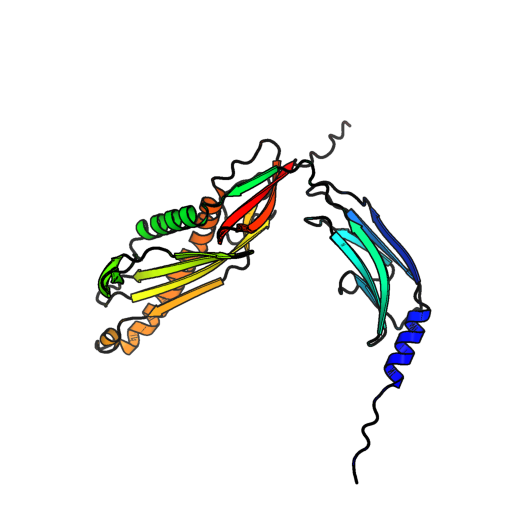CA 1
ATOM 1833 C C . PRO A 1 234 ? 31.532 0.877 -7.636 1.00 70.38 234 PRO A C 1
ATOM 1835 O O . PRO A 1 234 ? 30.333 1.026 -7.426 1.00 70.38 234 PRO A O 1
ATOM 1838 N N . MET A 1 235 ? 32.381 1.913 -7.653 1.00 59.69 235 MET A N 1
ATOM 1839 C CA . MET A 1 235 ? 31.979 3.280 -7.299 1.00 59.69 235 MET A CA 1
ATOM 1840 C C . MET A 1 235 ? 30.919 3.847 -8.256 1.00 59.69 235 MET A C 1
ATOM 1842 O O . MET A 1 235 ? 29.990 4.529 -7.824 1.00 59.69 235 MET A O 1
ATOM 1846 N N . ARG A 1 236 ? 31.034 3.569 -9.564 1.00 70.81 236 ARG A N 1
ATOM 1847 C CA . ARG A 1 236 ? 30.040 4.011 -10.557 1.00 70.81 236 ARG A CA 1
ATOM 1848 C C . ARG A 1 236 ? 28.728 3.236 -10.460 1.00 70.81 236 ARG A C 1
ATOM 1850 O O . ARG A 1 236 ? 27.675 3.838 -10.648 1.00 70.81 236 ARG A O 1
ATOM 1857 N N . LEU A 1 237 ? 28.783 1.938 -10.161 1.00 75.94 237 LEU A N 1
ATOM 1858 C CA . LEU A 1 237 ? 27.597 1.102 -9.967 1.00 75.94 237 LEU A CA 1
ATOM 1859 C C . LEU A 1 237 ? 26.807 1.549 -8.733 1.00 75.94 237 LEU A C 1
ATOM 1861 O O . LEU A 1 237 ? 25.588 1.690 -8.822 1.00 75.94 237 LEU A O 1
ATOM 1865 N N . ASP A 1 238 ? 27.492 1.858 -7.631 1.00 75.81 238 ASP A N 1
ATOM 1866 C CA . ASP A 1 238 ? 26.854 2.353 -6.408 1.00 75.81 238 ASP A CA 1
ATOM 1867 C C . ASP A 1 238 ? 26.238 3.743 -6.611 1.00 75.81 238 ASP A C 1
ATOM 1869 O O . ASP A 1 238 ? 25.060 3.952 -6.314 1.00 75.81 238 ASP A O 1
ATOM 1873 N N . SER A 1 239 ? 26.981 4.674 -7.220 1.00 75.44 239 SER A N 1
ATOM 1874 C CA . SER A 1 239 ? 26.458 6.008 -7.541 1.00 75.44 239 SER A CA 1
ATOM 1875 C C . SER A 1 239 ? 25.263 5.950 -8.505 1.00 75.44 239 SER A C 1
ATOM 1877 O O . SER A 1 239 ? 24.271 6.661 -8.321 1.00 75.44 239 SER A O 1
ATOM 1879 N N . GLY A 1 240 ? 25.315 5.064 -9.506 1.00 73.50 240 GLY A N 1
ATOM 1880 C CA . GLY A 1 240 ? 24.205 4.818 -10.425 1.00 73.50 240 GLY A CA 1
ATOM 1881 C C . GLY A 1 240 ? 22.978 4.256 -9.708 1.00 73.50 240 GLY A C 1
ATOM 1882 O O . GLY A 1 240 ? 21.870 4.755 -9.900 1.00 73.50 240 GLY A O 1
ATOM 1883 N N . ARG A 1 241 ? 23.170 3.274 -8.819 1.00 79.50 241 ARG A N 1
ATOM 1884 C CA . ARG A 1 241 ? 22.092 2.681 -8.018 1.00 79.50 241 ARG A CA 1
ATOM 1885 C C . ARG A 1 241 ? 21.385 3.722 -7.154 1.00 79.50 241 ARG A C 1
ATOM 1887 O O . ARG A 1 241 ? 20.156 3.753 -7.147 1.00 79.50 241 ARG A O 1
ATOM 1894 N N . GLU A 1 242 ? 22.128 4.576 -6.454 1.00 79.88 242 GLU A N 1
ATOM 1895 C CA . GLU A 1 242 ? 21.551 5.638 -5.619 1.00 79.88 242 GLU A CA 1
ATOM 1896 C C . GLU A 1 242 ? 20.746 6.646 -6.442 1.00 79.88 242 GLU A C 1
ATOM 1898 O O . GLU A 1 242 ? 19.640 7.031 -6.053 1.00 79.88 242 GLU A O 1
ATOM 1903 N N . LYS A 1 243 ? 21.265 7.038 -7.609 1.00 78.00 243 LYS A N 1
ATOM 1904 C CA . LYS A 1 243 ? 20.592 7.980 -8.504 1.00 78.00 243 LYS A CA 1
ATOM 1905 C C . LYS A 1 243 ? 19.297 7.406 -9.076 1.00 78.00 243 LYS A C 1
ATOM 1907 O O . LYS A 1 243 ? 18.266 8.074 -9.040 1.00 78.00 243 LYS A O 1
ATOM 1912 N N . VAL A 1 244 ? 19.327 6.154 -9.538 1.00 74.69 244 VAL A N 1
ATOM 1913 C CA . VAL A 1 244 ? 18.130 5.442 -10.009 1.00 74.69 244 VAL A CA 1
ATOM 1914 C C . VAL A 1 244 ? 17.118 5.331 -8.870 1.00 74.69 244 VAL A C 1
ATOM 1916 O O . VAL A 1 244 ? 15.957 5.687 -9.044 1.00 74.69 244 VAL A O 1
ATOM 1919 N N . LEU A 1 245 ? 17.554 4.941 -7.671 1.00 79.38 245 LEU A N 1
ATOM 1920 C CA . LEU A 1 245 ? 16.687 4.835 -6.498 1.00 79.38 245 LEU A CA 1
ATOM 1921 C C . LEU A 1 245 ? 16.027 6.172 -6.131 1.00 79.38 245 LEU A C 1
ATOM 1923 O O . LEU A 1 245 ? 14.834 6.200 -5.827 1.00 79.38 245 LEU A O 1
ATOM 1927 N N . LYS A 1 246 ? 16.774 7.279 -6.192 1.00 81.12 246 LYS A N 1
ATOM 1928 C CA . LYS A 1 246 ? 16.236 8.627 -5.985 1.00 81.12 246 LYS A CA 1
ATOM 1929 C C . LYS A 1 246 ? 15.184 8.978 -7.041 1.00 81.12 246 LYS A C 1
ATOM 1931 O O . LYS A 1 246 ? 14.071 9.344 -6.673 1.00 81.12 246 LYS A O 1
ATOM 1936 N N . ASN A 1 247 ? 15.496 8.783 -8.322 1.00 78.00 247 ASN A N 1
ATOM 1937 C CA . ASN A 1 247 ? 14.573 9.066 -9.423 1.00 78.00 247 ASN A CA 1
ATOM 1938 C C . ASN A 1 247 ? 13.281 8.238 -9.312 1.00 78.00 247 ASN A C 1
ATOM 1940 O O . ASN A 1 247 ? 12.192 8.764 -9.525 1.00 78.00 247 ASN A O 1
ATOM 1944 N N . PHE A 1 248 ? 13.372 6.962 -8.922 1.00 78.50 248 PHE A N 1
ATOM 1945 C CA . PHE A 1 248 ? 12.190 6.123 -8.702 1.00 78.50 248 PHE A CA 1
ATOM 1946 C C . PHE A 1 248 ? 11.370 6.574 -7.497 1.00 78.50 248 PHE A C 1
ATOM 1948 O O . PHE A 1 248 ? 10.145 6.611 -7.583 1.00 78.50 248 PHE A O 1
ATOM 1955 N N . ARG A 1 249 ? 12.009 6.969 -6.392 1.00 78.75 249 ARG A N 1
ATOM 1956 C CA . ARG A 1 249 ? 11.288 7.527 -5.237 1.00 78.75 249 ARG A CA 1
ATOM 1957 C C . ARG A 1 249 ? 10.532 8.805 -5.596 1.00 78.75 249 ARG A C 1
ATOM 1959 O O . ARG A 1 249 ? 9.407 8.975 -5.144 1.00 78.75 249 ARG A O 1
ATOM 1966 N N . GLU A 1 250 ? 11.115 9.663 -6.428 1.00 78.31 250 GLU A N 1
ATOM 1967 C CA . GLU A 1 250 ? 10.459 10.878 -6.931 1.00 78.31 250 GLU A CA 1
ATOM 1968 C C . GLU A 1 250 ? 9.393 10.578 -8.007 1.00 78.31 250 GLU A C 1
ATOM 1970 O O . GLU A 1 250 ? 8.425 11.326 -8.145 1.00 78.31 250 GLU A O 1
ATOM 1975 N N . GLY A 1 251 ? 9.534 9.474 -8.749 1.00 76.75 251 GLY A N 1
ATOM 1976 C CA . GLY A 1 251 ? 8.607 9.047 -9.801 1.00 76.75 251 GLY A CA 1
ATOM 1977 C C . GLY A 1 251 ? 7.371 8.287 -9.307 1.00 76.75 251 GLY A C 1
ATOM 1978 O O . GLY A 1 251 ? 6.300 8.447 -9.885 1.00 76.75 251 GLY A O 1
ATOM 1979 N N . ILE A 1 252 ? 7.473 7.504 -8.226 1.00 77.44 252 ILE A N 1
ATOM 1980 C CA . ILE A 1 252 ? 6.341 6.743 -7.657 1.00 77.44 252 ILE A CA 1
ATOM 1981 C C . ILE A 1 252 ? 5.109 7.617 -7.355 1.00 77.44 252 ILE A C 1
ATOM 1983 O O . ILE A 1 252 ? 4.019 7.199 -7.736 1.00 77.44 252 ILE A O 1
ATOM 1987 N N . PRO A 1 253 ? 5.218 8.819 -6.751 1.00 77.12 253 PRO A N 1
ATOM 1988 C CA . PRO A 1 253 ? 4.069 9.710 -6.583 1.00 77.12 253 PRO A CA 1
ATOM 1989 C C . PRO A 1 253 ? 3.343 10.001 -7.900 1.00 77.12 253 PRO A C 1
ATOM 1991 O O . PRO A 1 253 ? 2.120 9.945 -7.941 1.00 77.12 253 PRO A O 1
ATOM 1994 N N . LYS A 1 254 ? 4.091 10.236 -8.987 1.00 77.31 254 LYS A N 1
ATOM 1995 C CA . LYS A 1 254 ? 3.520 10.489 -10.317 1.00 77.31 254 LYS A CA 1
ATOM 1996 C C . LYS A 1 254 ? 2.809 9.256 -10.867 1.00 77.31 254 LYS A C 1
ATOM 1998 O O . LYS A 1 254 ? 1.771 9.387 -11.495 1.00 77.31 254 LYS A O 1
ATOM 2003 N N . LEU A 1 255 ? 3.340 8.058 -10.611 1.00 75.56 255 LEU A N 1
ATOM 2004 C CA . LEU A 1 255 ? 2.683 6.804 -10.996 1.00 75.56 255 LEU A CA 1
ATOM 2005 C C . LEU A 1 255 ? 1.380 6.581 -10.229 1.00 75.56 255 LEU A C 1
ATOM 2007 O O . LEU A 1 255 ? 0.418 6.086 -10.806 1.00 75.56 255 LEU A O 1
ATOM 2011 N N . VAL A 1 256 ? 1.352 6.934 -8.941 1.00 75.00 256 VAL A N 1
ATOM 2012 C CA . VAL A 1 256 ? 0.126 6.899 -8.135 1.00 75.00 256 VAL A CA 1
ATOM 2013 C C . VAL A 1 256 ? -0.885 7.891 -8.682 1.00 75.00 256 VAL A C 1
ATOM 2015 O O . VAL A 1 256 ? -2.039 7.519 -8.857 1.00 75.00 256 VAL A O 1
ATOM 2018 N N . ASP A 1 257 ? -0.452 9.109 -9.006 1.00 77.12 257 ASP A N 1
ATOM 2019 C CA . ASP A 1 257 ? -1.322 10.093 -9.637 1.00 77.12 257 ASP A CA 1
ATOM 2020 C C . ASP A 1 257 ? -1.887 9.530 -10.948 1.00 77.12 257 ASP A C 1
ATOM 2022 O O . ASP A 1 257 ? -3.096 9.430 -11.063 1.00 77.12 257 ASP A O 1
ATOM 2026 N N . GLU A 1 258 ? -1.074 9.023 -11.875 1.00 76.00 258 GLU A N 1
ATOM 2027 C CA . GLU A 1 258 ? -1.556 8.444 -13.145 1.00 76.00 258 GLU A CA 1
ATOM 2028 C C . GLU A 1 258 ? -2.481 7.223 -12.959 1.00 76.00 258 GLU A C 1
ATOM 2030 O O . GLU A 1 258 ? -3.470 7.065 -13.676 1.00 76.00 258 GLU A O 1
ATOM 2035 N N . ALA A 1 259 ? -2.217 6.373 -11.960 1.00 70.81 259 ALA A N 1
ATOM 2036 C CA . ALA A 1 259 ? -3.089 5.244 -11.624 1.00 70.81 259 ALA A CA 1
ATOM 2037 C C . ALA A 1 259 ? -4.465 5.696 -11.104 1.00 70.81 259 ALA A C 1
ATOM 2039 O O . ALA A 1 259 ? -5.453 4.973 -11.260 1.00 70.81 259 ALA A O 1
ATOM 2040 N N . VAL A 1 260 ? -4.523 6.877 -10.484 1.00 72.69 260 VAL A N 1
ATOM 2041 C CA . VAL A 1 260 ? -5.702 7.412 -9.795 1.00 72.69 260 VAL A CA 1
ATOM 2042 C C . VAL A 1 260 ? -6.349 8.582 -10.570 1.00 72.69 260 VAL A C 1
ATOM 2044 O O . VAL A 1 260 ? -7.485 8.947 -10.293 1.00 72.69 260 VAL A O 1
ATOM 2047 N N . VAL A 1 261 ? -5.699 9.124 -11.606 1.00 70.25 261 VAL A N 1
ATOM 2048 C CA . VAL A 1 261 ? -6.111 10.319 -12.378 1.00 70.25 261 VAL A CA 1
ATOM 2049 C C . VAL A 1 261 ? -7.492 10.171 -13.016 1.00 70.25 261 VAL A C 1
ATOM 2051 O O . VAL A 1 261 ? -8.209 11.156 -13.174 1.00 70.25 261 VAL A O 1
ATOM 2054 N N . ASN A 1 262 ? -7.901 8.947 -13.351 1.00 69.50 262 ASN A N 1
ATOM 2055 C CA . ASN A 1 262 ? -9.219 8.699 -13.938 1.00 69.50 262 ASN A CA 1
ATOM 2056 C C . ASN A 1 262 ? -10.365 8.706 -12.916 1.00 69.50 262 ASN A C 1
ATOM 2058 O O . ASN A 1 262 ? -11.531 8.719 -13.311 1.00 69.50 262 ASN A O 1
ATOM 2062 N N . PHE A 1 263 ? -10.070 8.724 -11.616 1.00 78.56 263 PHE A N 1
ATOM 2063 C CA . PHE A 1 263 ? -11.096 8.899 -10.598 1.00 78.56 263 PHE A CA 1
ATOM 2064 C C . PHE A 1 263 ? -11.414 10.387 -10.477 1.00 78.56 263 PHE A C 1
ATOM 2066 O O . PHE A 1 263 ? -10.753 11.126 -9.752 1.00 78.56 263 PHE A O 1
ATOM 2073 N N . LYS A 1 264 ? -12.426 10.845 -11.219 1.00 81.81 264 LYS A N 1
ATOM 2074 C CA . LYS A 1 264 ? -12.956 12.197 -11.042 1.00 81.81 264 LYS A CA 1
ATOM 2075 C C . LYS A 1 264 ? -13.694 12.256 -9.706 1.00 81.81 264 LYS A C 1
ATOM 2077 O O . LYS A 1 264 ? -14.705 11.578 -9.545 1.00 81.81 264 LYS A O 1
ATOM 2082 N N . GLU A 1 265 ? -13.189 13.067 -8.779 1.00 83.94 265 GLU A N 1
ATOM 2083 C CA . GLU A 1 265 ? -13.842 13.300 -7.489 1.00 83.94 265 GLU A CA 1
ATOM 2084 C C . GLU A 1 265 ? -15.271 13.816 -7.708 1.00 83.94 265 GLU A C 1
ATOM 2086 O O . GLU A 1 265 ? -15.456 14.815 -8.417 1.00 83.94 265 GLU A O 1
ATOM 2091 N N . PRO A 1 266 ? -16.291 13.150 -7.147 1.00 86.12 266 PRO A N 1
ATOM 2092 C CA . PRO A 1 266 ? -17.633 13.709 -7.087 1.00 86.12 266 PRO A CA 1
ATOM 2093 C C . PRO A 1 266 ? -17.652 14.995 -6.257 1.00 86.12 266 PRO A C 1
ATOM 2095 O O . PRO A 1 266 ? -16.951 15.102 -5.249 1.00 86.12 266 PRO A O 1
ATOM 2098 N N . GLU A 1 267 ? -18.502 15.946 -6.644 1.00 87.50 267 GLU A N 1
ATOM 2099 C CA . GLU A 1 267 ? -18.714 17.170 -5.865 1.00 87.50 267 GLU A CA 1
ATOM 2100 C C . GLU A 1 267 ? -19.094 16.837 -4.410 1.00 87.50 267 GLU A C 1
ATOM 2102 O O . GLU A 1 267 ? -19.854 15.902 -4.157 1.00 87.50 267 GLU A O 1
ATOM 2107 N N . GLU A 1 268 ? -18.542 17.598 -3.458 1.00 87.06 268 GLU A N 1
ATOM 2108 C CA . GLU A 1 268 ? -18.803 17.480 -2.009 1.00 87.06 268 GLU A CA 1
ATOM 2109 C C . GLU A 1 268 ? -18.409 16.139 -1.356 1.00 87.06 268 GLU A C 1
ATOM 2111 O O . GLU A 1 268 ? -18.850 15.816 -0.247 1.00 87.06 268 GLU A O 1
ATOM 2116 N N . THR A 1 269 ? -17.545 15.357 -2.002 1.00 89.06 269 THR A N 1
ATOM 2117 C CA . THR A 1 269 ? -17.004 14.115 -1.435 1.00 89.06 269 THR A CA 1
ATOM 2118 C C . THR A 1 269 ? -15.501 14.201 -1.193 1.00 89.06 269 THR A C 1
ATOM 2120 O O . THR A 1 269 ? -14.835 15.067 -1.743 1.00 89.06 269 THR A O 1
ATOM 2123 N N . GLU A 1 270 ? -14.984 13.314 -0.343 1.00 89.06 270 GLU A N 1
ATOM 2124 C CA . GLU A 1 270 ? -13.556 13.092 -0.113 1.00 89.06 270 GLU A CA 1
ATOM 2125 C C . GLU A 1 270 ? -13.234 11.591 -0.188 1.00 89.06 270 GLU A C 1
ATOM 2127 O O . GLU A 1 270 ? -14.073 10.751 0.171 1.00 89.06 270 GLU A O 1
ATOM 2132 N N . PRO A 1 271 ? -12.009 11.211 -0.590 1.00 89.00 271 PRO A N 1
ATOM 2133 C CA . PRO A 1 271 ? -11.587 9.827 -0.633 1.00 89.00 271 PRO A CA 1
ATOM 2134 C C . PRO A 1 271 ? -11.516 9.287 0.790 1.00 89.00 271 PRO 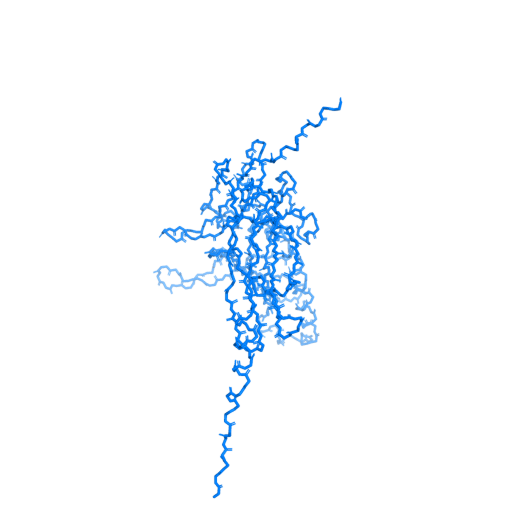A C 1
ATOM 2136 O O . PRO A 1 271 ? -10.952 9.890 1.706 1.00 89.00 271 PRO A O 1
ATOM 2139 N N . HIS A 1 272 ? -12.097 8.112 0.968 1.00 89.94 272 HIS A N 1
ATOM 2140 C CA . HIS A 1 272 ? -12.238 7.451 2.250 1.00 89.94 272 HIS A CA 1
ATOM 2141 C C . HIS A 1 272 ? -11.361 6.220 2.377 1.00 89.94 272 HIS A C 1
ATOM 2143 O O . HIS A 1 272 ? -10.639 6.059 3.363 1.00 89.94 272 HIS A O 1
ATOM 2149 N N . SER A 1 273 ? -11.388 5.370 1.359 1.00 90.06 273 SER A N 1
ATOM 2150 C CA . SER A 1 273 ? -10.581 4.162 1.306 1.00 90.06 273 SER A CA 1
ATOM 2151 C C . SER A 1 273 ? -10.156 3.867 -0.119 1.00 90.06 273 SER A C 1
ATOM 2153 O O . SER A 1 273 ? -10.878 4.178 -1.062 1.00 90.06 273 SER A O 1
ATOM 2155 N N . VAL A 1 274 ? -8.998 3.226 -0.251 1.00 91.56 274 VAL A N 1
ATOM 2156 C CA . VAL A 1 274 ? -8.542 2.638 -1.508 1.00 91.56 274 VAL A CA 1
ATOM 2157 C C . VAL A 1 274 ? -8.313 1.156 -1.288 1.00 91.56 274 VAL A C 1
ATOM 2159 O O . VAL A 1 274 ? -7.776 0.751 -0.254 1.00 91.56 274 VAL A O 1
ATOM 2162 N N . ARG A 1 275 ? -8.740 0.346 -2.251 1.00 92.12 275 ARG A N 1
ATOM 2163 C CA . ARG A 1 275 ? -8.538 -1.099 -2.265 1.00 92.12 275 ARG A CA 1
ATOM 2164 C C . ARG A 1 275 ? -7.910 -1.504 -3.582 1.00 92.12 275 ARG A C 1
ATOM 2166 O O . ARG A 1 275 ? -8.225 -0.951 -4.627 1.00 92.12 275 ARG A O 1
ATOM 2173 N N . ILE A 1 276 ? -7.023 -2.484 -3.506 1.00 92.62 276 ILE A N 1
ATOM 2174 C CA . ILE A 1 276 ? -6.425 -3.125 -4.671 1.00 92.62 276 IL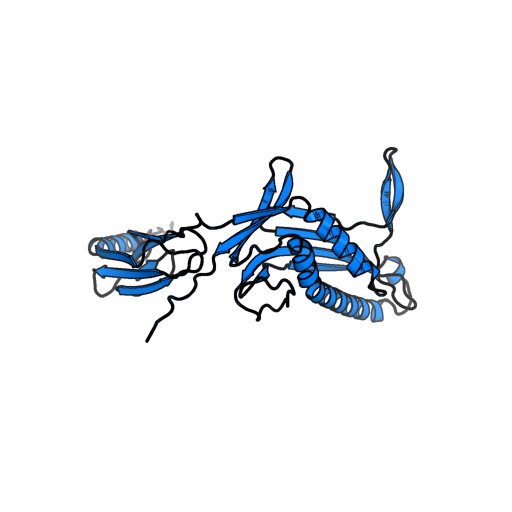E A CA 1
ATOM 2175 C C . ILE A 1 276 ? -6.793 -4.599 -4.568 1.00 92.62 276 ILE A C 1
ATOM 2177 O O . ILE A 1 276 ? -6.513 -5.222 -3.542 1.00 92.62 276 ILE A O 1
ATOM 2181 N N . TYR A 1 277 ? -7.441 -5.146 -5.585 1.00 92.38 277 TYR A N 1
ATOM 2182 C CA . TYR A 1 277 ? -7.848 -6.548 -5.628 1.00 92.38 277 TYR A CA 1
ATOM 2183 C C . TYR A 1 277 ? -7.839 -7.063 -7.065 1.00 92.38 277 TYR A C 1
ATOM 2185 O O . TYR A 1 277 ? -7.674 -6.291 -8.003 1.00 92.38 277 TYR A O 1
ATOM 2193 N N . ASN A 1 278 ? -8.002 -8.371 -7.239 1.00 91.88 278 ASN A N 1
ATOM 2194 C CA . ASN A 1 278 ? -8.127 -8.971 -8.562 1.00 91.88 278 ASN A CA 1
ATOM 2195 C C . ASN A 1 278 ? -9.597 -9.310 -8.806 1.00 91.88 278 ASN A C 1
ATOM 2197 O O . ASN A 1 278 ? -10.240 -9.891 -7.932 1.00 91.88 278 ASN A O 1
ATOM 2201 N N . ALA A 1 279 ? -10.116 -8.951 -9.975 1.00 89.50 279 ALA A N 1
ATOM 2202 C CA . ALA A 1 279 ? -11.405 -9.435 -10.447 1.00 89.50 279 ALA A CA 1
ATOM 2203 C C . ALA A 1 279 ? -11.359 -10.940 -10.742 1.00 89.50 279 ALA A C 1
ATOM 2205 O O . ALA A 1 279 ? -10.289 -11.540 -10.868 1.00 89.50 279 ALA A O 1
ATOM 2206 N N . ASP A 1 280 ? -12.537 -11.533 -10.938 1.00 87.12 280 ASP A N 1
ATOM 2207 C CA . ASP A 1 280 ? -12.699 -12.956 -11.261 1.00 87.12 280 ASP A CA 1
ATOM 2208 C C . ASP A 1 280 ? -11.970 -13.372 -12.552 1.00 87.12 280 ASP A C 1
ATOM 2210 O O . ASP A 1 280 ? -11.573 -14.523 -12.714 1.00 87.12 280 ASP A O 1
ATOM 2214 N N . ASN A 1 281 ? -11.742 -12.426 -13.468 1.00 86.06 281 ASN A N 1
ATOM 2215 C CA . ASN A 1 281 ? -10.976 -12.630 -14.701 1.00 86.06 281 ASN A CA 1
ATOM 2216 C C . ASN A 1 281 ? -9.451 -12.466 -14.520 1.00 86.06 281 ASN A C 1
ATOM 2218 O O . ASN A 1 281 ? -8.712 -12.502 -15.503 1.00 86.06 281 ASN A O 1
ATOM 2222 N N . GLY A 1 282 ? -8.978 -12.247 -13.290 1.00 85.38 282 GLY A N 1
ATOM 2223 C CA . GLY A 1 282 ? -7.575 -12.002 -12.963 1.00 85.38 282 GLY A CA 1
ATOM 2224 C C . GLY A 1 282 ? -7.088 -10.577 -13.241 1.00 85.38 282 GLY A C 1
ATOM 2225 O O . GLY A 1 282 ? -5.918 -10.291 -12.986 1.00 85.38 282 GLY A O 1
ATOM 2226 N N . ALA A 1 283 ? -7.944 -9.677 -13.738 1.00 87.25 283 ALA A N 1
ATOM 2227 C CA . ALA A 1 283 ? -7.581 -8.279 -13.934 1.00 87.25 283 ALA A CA 1
ATOM 2228 C C . ALA A 1 283 ? -7.409 -7.583 -12.581 1.00 87.25 283 ALA A C 1
ATOM 2230 O O . ALA A 1 283 ? -8.241 -7.720 -11.685 1.00 87.25 283 ALA A O 1
ATOM 2231 N N . GLY A 1 284 ? -6.336 -6.814 -12.440 1.00 89.19 284 GLY A N 1
ATOM 2232 C CA . GLY A 1 284 ? -6.136 -5.979 -11.267 1.00 89.19 284 GLY A CA 1
ATOM 2233 C C . GLY A 1 284 ? -7.061 -4.774 -11.272 1.00 89.19 284 GLY A C 1
ATOM 2234 O O . GLY A 1 284 ? -7.076 -4.014 -12.238 1.00 89.19 284 GLY A O 1
ATOM 2235 N N . ILE A 1 285 ? -7.788 -4.585 -10.180 1.00 90.19 285 ILE A N 1
ATOM 2236 C CA . ILE A 1 285 ? -8.699 -3.471 -9.961 1.00 90.19 285 ILE A CA 1
ATOM 2237 C C . ILE A 1 285 ? -8.171 -2.617 -8.815 1.00 90.19 285 ILE A C 1
ATOM 2239 O O . ILE A 1 285 ? -7.811 -3.125 -7.749 1.00 90.19 285 ILE A O 1
ATOM 2243 N N . VAL A 1 286 ? -8.161 -1.304 -9.036 1.00 91.88 286 VAL A N 1
ATOM 2244 C CA . VAL A 1 286 ? -8.088 -0.319 -7.954 1.00 91.88 286 VAL A CA 1
ATOM 2245 C C . VAL A 1 286 ? -9.473 0.272 -7.772 1.00 91.88 286 VAL A C 1
ATOM 2247 O O . VAL A 1 286 ? -10.067 0.752 -8.732 1.00 91.88 286 VAL A O 1
ATOM 2250 N N . GLU A 1 287 ? -9.972 0.228 -6.546 1.00 92.12 287 GLU A N 1
ATOM 2251 C CA . GLU A 1 287 ? -11.248 0.809 -6.149 1.00 92.12 287 GLU A CA 1
ATOM 2252 C C . GLU A 1 287 ? -10.992 1.945 -5.165 1.00 92.12 287 GLU A C 1
ATOM 2254 O O . GLU A 1 287 ? -10.306 1.759 -4.155 1.00 92.12 287 GLU A O 1
ATOM 2259 N N . VAL A 1 288 ? -11.560 3.112 -5.449 1.00 91.50 288 VAL A N 1
ATOM 2260 C CA . VAL A 1 288 ? -11.546 4.269 -4.557 1.00 91.50 288 VAL A CA 1
ATOM 2261 C C . VAL A 1 288 ? -12.968 4.527 -4.083 1.00 91.50 288 VAL A C 1
ATOM 2263 O O . VAL A 1 288 ? -13.892 4.695 -4.878 1.00 91.50 288 VAL A O 1
ATOM 2266 N N . THR A 1 289 ? -13.148 4.556 -2.768 1.00 91.62 289 THR A N 1
ATOM 2267 C CA . THR A 1 289 ? -14.410 4.930 -2.131 1.00 91.62 289 THR A CA 1
ATOM 2268 C C . THR A 1 289 ? -14.364 6.408 -1.784 1.00 91.62 289 THR A C 1
ATOM 2270 O O . THR A 1 289 ? -13.482 6.819 -1.032 1.00 91.62 289 THR A O 1
ATOM 2273 N N . PHE A 1 290 ? -15.327 7.182 -2.269 1.00 91.81 290 PHE A N 1
ATOM 2274 C CA . PHE A 1 290 ? -15.533 8.581 -1.915 1.00 91.81 290 PHE A CA 1
ATOM 2275 C C . PHE A 1 290 ? -16.751 8.704 -1.014 1.00 91.81 290 PHE A C 1
ATOM 2277 O O . PHE A 1 290 ? -17.782 8.078 -1.256 1.00 91.81 290 PHE A O 1
ATOM 2284 N N . CYS A 1 291 ? -16.643 9.507 0.032 1.00 91.19 291 CYS A N 1
ATOM 2285 C CA . CYS A 1 291 ? -17.708 9.715 0.998 1.00 91.19 291 CYS A CA 1
ATOM 2286 C C . CYS A 1 291 ? -17.968 11.214 1.174 1.00 91.19 291 CYS A C 1
ATOM 2288 O O . CYS A 1 291 ? -17.015 11.987 1.098 1.00 91.19 291 CYS A O 1
ATOM 2290 N N . PRO A 1 292 ? -19.216 11.641 1.432 1.00 89.62 292 PRO A N 1
ATOM 2291 C CA . PRO A 1 292 ? -19.517 13.045 1.686 1.00 89.62 292 PRO A CA 1
ATOM 2292 C C . PRO A 1 292 ? -18.681 13.598 2.837 1.00 89.62 292 PRO A C 1
ATOM 2294 O O . PRO A 1 292 ? -18.526 12.932 3.866 1.00 89.62 292 PRO A O 1
ATOM 2297 N N . VAL A 1 293 ? -18.163 14.812 2.669 1.00 82.75 293 VAL A N 1
ATOM 2298 C CA . VAL A 1 293 ? -17.443 15.504 3.741 1.00 82.75 293 VAL A CA 1
ATOM 2299 C C . VAL A 1 293 ? -18.453 15.904 4.811 1.00 82.75 293 VAL A C 1
ATOM 2301 O O . VAL A 1 293 ? -19.471 16.524 4.505 1.00 82.75 293 VAL A O 1
ATOM 2304 N N . GLU A 1 294 ? -18.202 15.560 6.076 1.00 72.56 294 GLU A N 1
ATOM 2305 C CA . GLU A 1 294 ? -19.015 16.112 7.157 1.00 72.56 294 GLU A CA 1
ATOM 2306 C C . GLU A 1 294 ? -18.793 17.618 7.227 1.00 72.56 294 GLU A C 1
ATOM 2308 O O . GLU A 1 294 ? -17.743 18.092 7.662 1.00 72.56 294 GLU A O 1
ATOM 2313 N N . THR A 1 295 ? -19.797 18.383 6.805 1.00 67.62 295 THR A N 1
ATOM 2314 C CA . THR A 1 295 ? -19.832 19.810 7.092 1.00 67.62 295 THR A CA 1
ATOM 2315 C C . THR A 1 295 ? -20.031 19.945 8.601 1.00 67.62 295 THR A C 1
ATOM 2317 O O . THR A 1 295 ? -21.032 19.432 9.117 1.00 67.62 295 THR A O 1
ATOM 2320 N N . PRO A 1 296 ? -19.111 20.587 9.346 1.00 61.19 296 PRO A N 1
ATOM 2321 C CA . PRO A 1 296 ? -19.372 20.870 10.747 1.00 61.19 296 PRO A CA 1
ATOM 2322 C C . PRO A 1 296 ? -20.678 21.673 10.830 1.00 61.19 296 PRO A C 1
ATOM 2324 O O . PRO A 1 296 ? -20.911 22.535 9.974 1.00 61.19 296 PRO A O 1
ATOM 2327 N N . PRO A 1 297 ? -21.559 21.383 11.804 1.00 51.97 297 PRO A N 1
ATOM 2328 C CA . PRO A 1 297 ? -22.805 22.118 11.938 1.00 51.97 297 PRO A CA 1
ATOM 2329 C C . PRO A 1 297 ? -22.482 23.609 12.037 1.00 51.97 297 PRO A C 1
ATOM 2331 O O . PRO A 1 297 ? -21.653 24.014 12.852 1.00 51.97 297 PRO A O 1
ATOM 2334 N N . ILE A 1 298 ? -23.112 24.410 11.176 1.00 57.62 298 ILE A N 1
ATOM 2335 C CA . ILE A 1 298 ? -22.991 25.866 11.213 1.00 57.62 298 ILE A CA 1
ATOM 23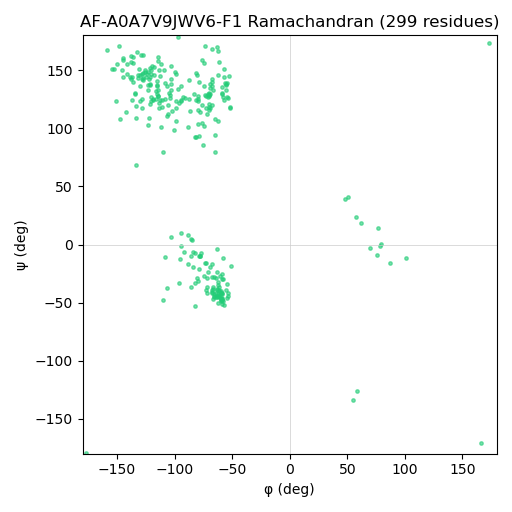36 C C . ILE A 1 298 ? -23.549 26.305 12.566 1.00 57.62 298 ILE A C 1
ATOM 2338 O O . ILE A 1 298 ? -24.756 26.238 12.799 1.00 57.62 298 ILE A O 1
ATOM 2342 N N . VAL A 1 299 ? -22.665 26.704 13.478 1.00 59.09 299 VAL A N 1
ATOM 2343 C CA . VAL A 1 299 ? -23.067 27.336 14.731 1.00 59.09 299 VAL A CA 1
ATOM 2344 C C . VAL A 1 299 ? -23.485 28.754 14.364 1.00 59.09 299 VAL A C 1
ATOM 2346 O O . VAL A 1 299 ? -22.641 29.592 14.059 1.00 59.09 299 VAL A O 1
ATOM 2349 N N . ILE A 1 300 ? -24.793 28.993 14.296 1.00 65.44 300 ILE A N 1
ATOM 2350 C CA . ILE A 1 300 ? -25.334 30.349 14.219 1.00 65.44 300 ILE A CA 1
ATOM 2351 C C . ILE A 1 300 ? -25.302 30.878 15.655 1.00 65.44 300 ILE A C 1
ATOM 2353 O O . ILE A 1 300 ? -26.090 30.418 16.484 1.00 65.44 300 ILE A O 1
ATOM 2357 N N . GLU A 1 301 ? -24.337 31.749 15.953 1.00 63.25 301 GLU A N 1
ATOM 2358 C CA . GLU A 1 301 ? -24.308 32.542 17.193 1.00 63.25 301 GLU A CA 1
ATOM 2359 C C . GLU A 1 301 ? -25.358 33.660 17.172 1.00 63.25 301 GLU A C 1
ATOM 2361 O O . GLU A 1 301 ? -25.570 34.266 16.093 1.00 63.25 301 GLU A O 1
#

Sequence (301 aa):
MFPQFSFDDDVDDQGLDILGDVSLEYFRAEPETISPFGSSLLKWKVKGPNKGFRVKIDGMEVAKSGAKSVQPLSSQVYRLFAQAGRSSKFLGVSAVHVNLSKCVYFDNSFVAEYVKFALQKIINENTEVYFRVVPKLDPFGRVIFVQSEPEVIITPGQIRFILKLGSPVNNFPDAIVDVDARFGLAVSKDAGSIFNTTSIFGSRKVVPINVDIKIEVSVPWYAWAIPLAILILPMRLDSGREKVLKNFREGIPKLVDEAVVNFKEPEETEPHSVRIYNADNGAGIVEVTFCPVETPPIVIE

Foldseek 3Di:
DDDDDDDPPVQVVVFVVQVVFKAWPDWEWVVLEDEQQGKIKTWTAMDTDPDQKFKDKVNHTDDNTDIDIDRDLAWDKIWMWMGGGPDIDTHDIYIRHYPQVQKDKDKDLCLQVLLQVLVQVLQVVDPFKAQAWDWDQDPVRDTDTDRDGKDWAFAWQKIKIWGFMWGDDVVAATKTKIKIKMWGKWKDLDCPPPQNAPPCFDSIDIDTHPIDMDIDIGGPPCRVVDPPSVVVVVVVSVVVSVVVVVSVSNSVSVSRCSSCVPPDHDPQWGWSTWIWHADPVRRIMIMTMIHGDPDDPPPDD

Mean predicted aligned error: 9.98 Å